Protein 4AYL (pdb70)

Solvent-accessible surface area: 10895 Å² total; per-residue (Å²): 121,86,0,0,0,0,0,18,0,9,26,187,122,51,129,54,3,97,36,0,7,74,11,2,96,164,38,8,7,95,87,175,77,33,84,22,23,3,0,0,1,1,69,14,121,104,5,88,30,29,100,109,23,147,79,9,39,79,32,172,11,150,73,41,35,216,32,46,36,54,16,44,10,4,29,1,0,25,141,22,84,90,43,0,90,158,50,5,39,18,0,0,2,2,52,4,36,1,42,3,49,37,83,3,21,158,106,5,21,0,72,115,136,43,71,4,6,0,0,0,39,42,10,49,124,145,144,119,88,13,7,5,8,2,3,0,0,24,8,158,20,0,8,143,0,0,76,36,0,18,52,28,7,69,182,33,45,117,134,95,161,131,28,111,67,90,9,39,44,0,2,27,78,9,4,129,83,50,93,14,46,31,36,12,39,1,5,28,3,20,13,67,68,116,174,28,101,46,139,44,42,1,31,45,37,62,182,92,159,172

Radius of gyration: 16.27 Å; Cα contacts (8 Å, |Δi|>4): 398; chains: 1; bounding box: 39×40×44 Å

Nearest PDB structures (foldseek):
  4ayl-assembly1_A  TM=1.005E+00  e=7.733E-49  Bacteroides ovatus
  4cjb-assembly4_D  TM=9.721E-01  e=1.532E-42  Bacteroides ovatus
  4ayj-assembly1_A  TM=9.788E-01  e=8.374E-40  Bacteroides ovatus
  2rj0-assembly1_A  TM=8.339E-01  e=3.340E-18  Homo sapiens
  4fra-assembly1_A-2  TM=7.979E-01  e=1.832E-17  Homo sapiens

Secondary structure (DSSP, 8-state):
-EEEEEEE--GGGGGGHHHHHHHHHHHBS-STTSEEEEEEEES-S--TTTTT-TTEEEEE-----TTHHHHTHHHHHHTTHHHHHHH-SEEEEE-TTEEE-S-B-GGGS--TTS--EEEEB-GGG--PPBPSSEEEEEHHHHHHHHHHHHHHHHHHHTT-SS-S--HHHHHHHHHHHS--SEEE-GGGGEETT---SSPPSEEE--S---

B-factor: mean 11.33, std 11.9, range [0.27, 88.83]

CATH classification: 3.90.550.10

Foldseek 3Di:
DEEEEEEEQEDPLLVLVPQQVVQCCVAEAVPPVYHYAYEYEYCDPDHPCVVPDVSDHYHYHDDDDPPCVQLCSLVSVLVCLVVLVVRFFKYKYAYSQKHFDHHDHPVQAQDPPFLFWEFEADPVQCLGQTDQRMIMGTSVSVNVLSVVLVVVQVVPVPPPPDGPDHNRVSVNVSCVVPVGSYYHYCLQEAEPPDDDDDHRRMYRDDDDDD

Structure (mmCIF, N/CA/C/O backbone):
data_4AYL
#
_entry.id   4AYL
#
_cell.length_a   41.227
_cell.length_b   41.227
_cell.length_c   282.944
_cell.angle_alpha   90.00
_cell.angle_beta   90.00
_cell.angle_gamma   90.00
#
_symmetry.space_group_name_H-M   'P 43 2 2'
#
loop_
_entity.id
_entity.type
_entity.pdbx_description
1 polymer 'BOGT-METAL-INDEPENDENT GLYCOSYLTRANSFERASE'
2 non-polymer 'CALCIUM ION'
3 non-polymer '4-(2-HYDROXYETHYL)-1-PIPERAZINE ETHANESULFONIC ACID'
4 non-polymer 'CHLORIDE ION'
5 water water
#
loop_
_atom_site.group_PDB
_atom_site.id
_atom_site.type_symbol
_atom_site.label_atom_id
_atom_site.label_alt_id
_atom_site.label_comp_id
_atom_site.label_asym_id
_atom_site.label_entity_id
_atom_site.label_seq_id
_atom_site.pdbx_PDB_ins_code
_atom_site.Cartn_x
_atom_site.Cartn_y
_atom_site.Cartn_z
_atom_site.occupancy
_atom_site.B_iso_or_equiv
_atom_site.auth_seq_id
_atom_site.auth_comp_id
_atom_site.auth_asym_id
_atom_site.auth_atom_id
_atom_site.pdbx_PDB_model_num
ATOM 1 N N . MET A 1 1 ? -13.490 5.336 33.295 1.00 23.69 1 MET A N 1
ATOM 2 C CA . MET A 1 1 ? -13.060 5.591 31.922 1.00 11.67 1 MET A CA 1
ATOM 3 C C . MET A 1 1 ? -13.424 7.001 31.443 1.00 7.20 1 MET A C 1
ATOM 4 O O . MET A 1 1 ? -14.503 7.535 31.730 1.00 5.56 1 MET A O 1
ATOM 9 N N . ARG A 1 2 ? -12.493 7.587 30.703 1.00 2.73 2 ARG A N 1
ATOM 10 C CA . ARG A 1 2 ? -12.606 8.942 30.209 1.00 2.03 2 ARG A CA 1
ATOM 11 C C . ARG A 1 2 ? -13.099 8.883 28.771 1.00 3.38 2 ARG A C 1
ATOM 12 O O . ARG A 1 2 ? -12.422 8.336 27.902 1.00 3.00 2 ARG A O 1
ATOM 20 N N . ILE A 1 3 ? -14.295 9.416 28.537 1.00 2.29 3 ILE A N 1
ATOM 21 C CA . ILE A 1 3 ? -14.927 9.350 27.216 1.00 0.00 3 ILE A CA 1
ATOM 22 C C . ILE A 1 3 ? -14.930 10.725 26.574 1.00 2.34 3 ILE A C 1
ATOM 23 O O . ILE A 1 3 ? -15.617 11.631 27.045 1.00 5.03 3 ILE A O 1
ATOM 28 N N . GLY A 1 4 ? -14.166 10.879 25.496 1.00 2.46 4 GLY A N 1
ATOM 29 C CA . GLY A 1 4 ? -14.140 12.131 24.764 1.0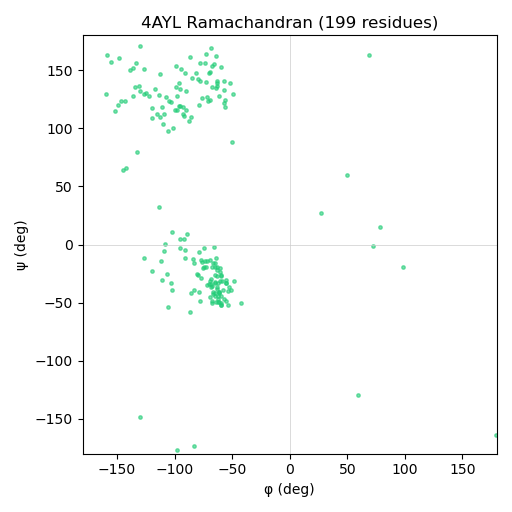0 1.47 4 GLY A CA 1
ATOM 30 C C . GLY A 1 4 ? -15.179 12.162 23.659 1.00 1.41 4 GLY A C 1
ATOM 31 O O . GLY A 1 4 ? -15.308 11.209 22.870 1.00 3.18 4 GLY A O 1
ATOM 32 N N . ILE A 1 5 ? -15.926 13.260 23.608 1.00 3.09 5 ILE A N 1
ATOM 33 C CA . ILE A 1 5 ? -16.880 13.518 22.531 1.00 1.11 5 ILE A CA 1
ATOM 34 C C . ILE A 1 5 ? -16.314 14.569 21.583 1.00 1.62 5 ILE A C 1
ATOM 35 O O . ILE A 1 5 ? -15.951 15.662 22.015 1.00 2.28 5 ILE A O 1
ATOM 40 N N . LEU A 1 6 ? -16.219 14.213 20.302 1.00 1.49 6 LEU A N 1
ATOM 41 C CA . LEU A 1 6 ? -15.756 15.124 19.254 1.00 1.25 6 LEU A CA 1
ATOM 42 C C . LEU A 1 6 ? -16.949 15.732 18.530 1.00 2.02 6 LEU A C 1
ATOM 43 O O . LEU A 1 6 ? -17.834 15.019 18.057 1.00 5.38 6 LEU A O 1
ATOM 48 N N . TYR A 1 7 ? -16.970 17.051 18.425 1.00 1.35 7 TYR A N 1
ATOM 49 C CA . TYR A 1 7 ? -18.164 17.736 17.963 1.00 0.72 7 TYR A CA 1
ATOM 50 C C . TYR A 1 7 ? -17.766 19.001 17.239 1.00 0.75 7 TYR A C 1
ATOM 51 O O . TYR A 1 7 ? -17.124 19.867 17.820 1.00 2.84 7 TYR A O 1
ATOM 60 N N . ILE A 1 8 ? -18.141 19.096 15.970 1.00 0.52 8 ILE A N 1
ATOM 61 C CA . ILE A 1 8 ? -17.831 20.263 15.151 1.00 1.57 8 ILE A CA 1
ATOM 62 C C . ILE A 1 8 ? -19.099 21.061 14.938 1.00 1.11 8 ILE A C 1
ATOM 63 O O . ILE A 1 8 ? -20.105 20.519 14.508 1.00 1.66 8 ILE A O 1
ATOM 68 N N . CYS A 1 9 ? -19.054 22.350 15.245 1.00 3.37 9 CYS A N 1
ATOM 69 C CA . CYS A 1 9 ? -20.189 23.221 14.977 1.00 4.59 9 CYS A CA 1
ATOM 70 C C . CYS A 1 9 ? -19.749 24.639 14.575 1.00 7.11 9 CYS A C 1
ATOM 71 O O . CYS A 1 9 ? -20.006 25.612 15.291 1.00 7.35 9 CYS A O 1
ATOM 74 N N . THR A 1 10 ? -19.071 24.746 13.437 1.00 6.25 10 THR A N 1
ATOM 75 C CA . THR A 1 10 ? -18.710 26.054 12.885 1.00 14.70 10 THR A CA 1
ATOM 76 C C . T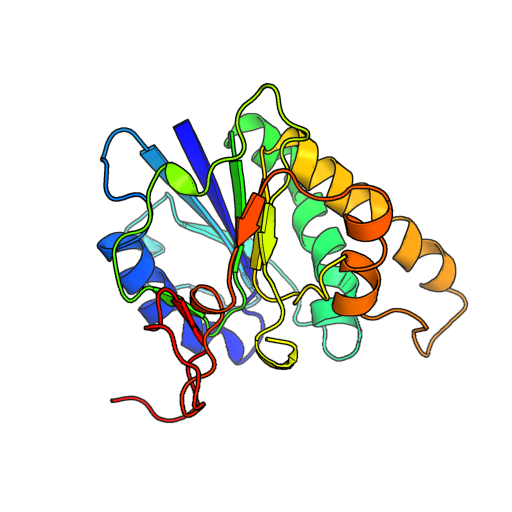HR A 1 10 ? -19.922 26.767 12.291 1.00 15.18 10 THR A C 1
ATOM 77 O O . THR A 1 10 ? -20.917 26.136 11.911 1.00 9.68 10 THR A O 1
ATOM 81 N N . GLY A 1 11 ? -19.828 28.090 12.214 1.00 15.77 11 GLY A N 1
ATOM 82 C CA . GLY A 1 11 ? -20.862 28.898 11.602 1.00 10.78 11 GLY A CA 1
ATOM 83 C C . GLY A 1 11 ? -22.220 28.762 12.258 1.00 14.40 11 GLY A C 1
ATOM 84 O O . GLY A 1 11 ? -22.345 28.874 13.474 1.00 21.20 11 GLY A O 1
ATOM 85 N N . LYS A 1 12 ? -23.236 28.507 11.438 1.00 14.59 12 LYS A N 1
ATOM 86 C CA . LYS A 1 12 ? -24.612 28.398 11.905 1.00 15.98 12 LYS A CA 1
ATOM 87 C C . LYS A 1 12 ? -24.892 27.111 12.675 1.00 6.74 12 LYS A C 1
ATOM 88 O O . LYS A 1 12 ? -25.924 27.007 13.319 1.00 12.28 12 LYS A O 1
ATOM 94 N N . TYR A 1 13 ? -23.996 26.132 12.585 1.00 6.88 13 TYR A N 1
ATOM 95 C CA . TYR A 1 13 ? -24.190 24.843 13.262 1.00 7.51 13 TYR A CA 1
ATOM 96 C C . TYR A 1 13 ? -24.135 24.964 14.781 1.00 5.88 13 TYR A C 1
ATOM 97 O O . TYR A 1 13 ? -24.593 24.074 15.501 1.00 5.23 13 TYR A O 1
ATOM 106 N N . ASP A 1 14 ? -23.552 26.044 15.279 1.00 4.07 14 ASP A N 1
ATOM 107 C CA . ASP A 1 14 ? -23.427 26.178 16.725 1.00 5.51 14 ASP A CA 1
ATOM 108 C C . ASP A 1 14 ? -24.801 26.185 17.408 1.00 9.39 14 ASP A C 1
ATOM 109 O O . ASP A 1 14 ? -24.917 25.858 18.588 1.00 8.93 14 ASP A O 1
ATOM 114 N N . ILE A 1 15 ? -25.856 26.488 16.648 1.00 6.21 15 ILE A N 1
ATOM 115 C CA . ILE A 1 15 ? -27.224 26.461 17.186 1.00 4.31 15 ILE A CA 1
ATOM 116 C C . ILE A 1 15 ? -27.640 25.070 17.710 1.00 5.73 15 ILE A C 1
ATOM 117 O O . ILE A 1 15 ? -28.519 24.944 18.570 1.00 4.15 15 ILE A O 1
ATOM 122 N N . PHE A 1 16 ? -26.989 24.027 17.200 1.00 6.19 16 PHE A N 1
ATOM 123 C CA . PHE A 1 16 ? -27.293 22.657 17.607 1.00 2.46 16 PHE A CA 1
ATOM 124 C C . PHE A 1 16 ? -26.583 22.231 18.891 1.00 5.81 16 PHE A C 1
ATOM 125 O O . PHE A 1 16 ? -26.895 21.185 19.446 1.00 1.88 16 PHE A O 1
ATOM 133 N N . TRP A 1 17 ? -25.607 23.008 19.341 1.00 1.41 17 TRP A N 1
ATOM 134 C CA . TRP A 1 17 ? -24.815 22.571 20.488 1.00 3.85 17 TRP A CA 1
ATOM 135 C C . TRP A 1 17 ? -25.628 22.403 21.774 1.00 4.87 17 TRP A C 1
ATOM 136 O O . TRP A 1 17 ? -25.526 21.374 22.445 1.00 2.79 17 TRP A O 1
ATOM 147 N N . LYS A 1 18 ? -26.428 23.409 22.119 1.00 4.58 18 LYS A N 1
ATOM 148 C CA . LYS A 1 18 ? -27.091 23.437 23.428 1.00 6.45 18 LYS A CA 1
ATOM 149 C C . LYS A 1 18 ? -27.893 22.165 23.724 1.00 6.28 18 LYS A C 1
ATOM 150 O O . LYS A 1 18 ? -27.707 21.530 24.762 1.00 4.99 18 LYS A O 1
ATOM 156 N N . ASP A 1 19 ? -28.766 21.779 22.798 1.00 3.57 19 ASP A N 1
ATOM 157 C CA . ASP A 1 19 ? -29.611 20.603 23.011 1.00 2.56 19 ASP A CA 1
ATOM 158 C C . ASP A 1 19 ? -28.895 19.272 22.820 1.00 1.41 19 ASP A C 1
ATOM 159 O O . ASP A 1 19 ? -29.265 18.286 23.449 1.00 3.36 19 ASP A O 1
ATOM 164 N N . PHE A 1 20 ? -27.870 19.241 21.968 1.00 4.58 20 PHE A N 1
ATOM 165 C CA . PHE A 1 20 ? -26.999 18.068 21.901 1.00 2.53 20 PHE A CA 1
ATOM 166 C C . PHE A 1 20 ? -26.375 17.865 23.282 1.00 5.41 20 PHE A C 1
ATOM 167 O O . PHE A 1 20 ? -26.421 16.772 23.851 1.00 1.91 20 PHE A O 1
ATOM 175 N N . TYR A 1 21 ? -25.787 18.940 23.805 1.00 3.02 21 TYR A N 1
ATOM 176 C CA . TYR A 1 21 ? -25.090 18.914 25.090 1.00 2.78 21 TYR A CA 1
ATOM 177 C C . TYR A 1 21 ? -26.006 18.502 26.232 1.00 2.38 21 TYR A C 1
ATOM 178 O O . TYR A 1 21 ? -25.666 17.617 27.010 1.00 3.71 21 TYR A O 1
ATOM 187 N N . LEU A 1 22 ? -27.160 19.150 26.333 1.00 1.62 22 LEU A N 1
ATOM 188 C CA . LEU A 1 22 ? -28.106 18.833 27.391 1.00 3.77 22 LEU A CA 1
ATOM 189 C C . LEU A 1 22 ? -28.537 17.373 27.292 1.00 2.91 22 LEU A C 1
ATOM 190 O O . LEU A 1 22 ? -28.548 16.669 28.298 1.00 4.54 22 LEU A O 1
ATOM 195 N N . SER A 1 23 ? -28.838 16.896 26.085 1.00 1.52 23 SER A N 1
ATOM 196 C CA . SER A 1 23 ? -29.252 15.501 25.928 1.00 1.95 23 SER A CA 1
ATOM 197 C C . SER A 1 23 ? -28.122 14.514 26.281 1.00 3.63 23 SER A C 1
ATOM 198 O O . SER A 1 23 ? -28.374 13.426 26.804 1.00 3.94 23 SER A O 1
ATOM 201 N N . ALA A 1 24 ? -26.878 14.905 26.012 1.00 2.22 24 ALA A N 1
ATOM 202 C CA . ALA A 1 24 ? -25.740 14.063 26.345 1.00 1.20 24 ALA A CA 1
ATOM 203 C C . ALA A 1 24 ? -25.573 13.996 27.859 1.00 2.63 24 ALA A C 1
ATOM 204 O O . ALA A 1 24 ? -25.369 12.918 28.418 1.00 0.77 24 ALA A O 1
ATOM 206 N N . GLU A 1 25 ? -25.675 15.149 28.520 1.00 2.66 25 GLU A N 1
ATOM 207 C CA . GLU A 1 25 ? -25.599 15.190 29.983 1.00 8.67 25 GLU A CA 1
ATOM 208 C C . GLU A 1 25 ? -26.693 14.333 30.599 1.00 6.77 25 GLU A C 1
ATOM 209 O O . GLU A 1 25 ? -26.498 13.728 31.648 1.00 5.80 25 GLU A O 1
ATOM 215 N N . ARG A 1 26 ? -27.831 14.241 29.924 1.00 2.69 26 ARG A N 1
ATOM 216 C CA . ARG A 1 26 ? -28.956 13.498 30.483 1.00 6.63 26 ARG A CA 1
ATOM 217 C C . ARG A 1 26 ? -28.847 11.994 30.222 1.00 6.99 26 ARG A C 1
ATOM 218 O O . ARG A 1 26 ? -29.161 11.184 31.083 1.00 1.30 26 ARG A O 1
ATOM 226 N N . TYR A 1 27 ? -28.383 11.629 29.032 1.00 3.07 27 TYR A N 1
ATOM 227 C CA . TYR A 1 27 ? -28.516 10.258 28.549 1.00 4.42 27 TYR A CA 1
ATOM 228 C C . TYR A 1 27 ? -27.220 9.500 28.231 1.00 5.68 27 TYR A C 1
ATOM 229 O O . TYR A 1 27 ? -27.234 8.274 28.171 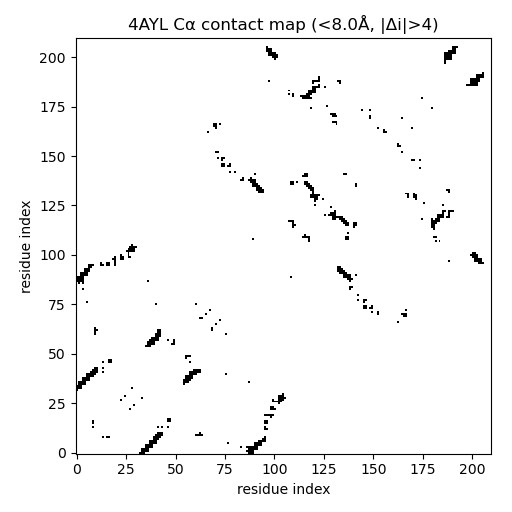1.00 4.93 27 TYR A O 1
ATOM 238 N N . PHE A 1 28 ? -26.124 10.206 27.967 1.00 1.37 28 PHE A N 1
ATOM 239 C CA . PHE A 1 28 ? -24.923 9.535 27.465 1.00 0.88 28 PHE A CA 1
ATOM 240 C C . PHE A 1 28 ? -23.970 9.143 28.602 1.00 6.72 28 PHE A C 1
ATOM 241 O O . PHE A 1 28 ? -23.466 10.014 29.313 1.00 3.93 28 PHE A O 1
ATOM 249 N N . MET A 1 29 ? -23.719 7.843 28.759 1.00 1.34 29 MET A N 1
ATOM 250 C CA . MET A 1 29 ? -22.857 7.334 29.836 1.00 5.00 29 MET A CA 1
ATOM 251 C C . MET A 1 29 ? -23.246 7.895 31.202 1.00 6.83 29 MET A C 1
ATOM 252 O O . MET A 1 29 ? -22.442 8.546 31.876 1.00 7.54 29 MET A O 1
ATOM 257 N N . GLN A 1 30 ? -24.483 7.634 31.600 1.00 4.74 30 GLN A N 1
ATOM 258 C CA . GLN A 1 30 ? -25.030 8.177 32.837 1.00 9.58 30 GLN A CA 1
ATOM 259 C C . GLN A 1 30 ? -24.245 7.742 34.078 1.00 13.16 30 GLN A C 1
ATOM 260 O O . GLN A 1 30 ? -24.188 8.481 35.063 1.00 15.23 30 GLN A O 1
ATOM 266 N N . ASP A 1 31 ? -23.674 6.537 34.036 1.00 11.21 31 ASP A N 1
ATOM 267 C CA . ASP A 1 31 ? -22.910 6.000 35.169 1.00 15.54 31 ASP A CA 1
ATOM 268 C C . ASP A 1 31 ? -21.798 6.978 35.530 1.00 14.67 31 ASP A C 1
ATOM 269 O O . ASP A 1 31 ? -20.914 7.247 34.723 1.00 6.80 31 ASP A O 1
ATOM 274 N N . GLN A 1 32 ? -21.849 7.497 36.758 1.00 14.49 32 GLN A N 1
ATOM 275 C CA . GLN A 1 32 ? -20.976 8.598 37.169 1.00 16.84 32 GLN A CA 1
ATOM 276 C C . GLN A 1 32 ? -19.490 8.250 37.202 1.00 15.69 32 GLN A C 1
ATOM 277 O O . GLN A 1 32 ? -18.636 9.145 37.249 1.00 14.30 32 GLN A O 1
ATOM 283 N N . SER A 1 33 ? -19.182 6.959 37.180 1.00 7.95 33 SER A N 1
ATOM 284 C CA . SER A 1 33 ? -17.799 6.513 37.044 1.00 19.96 33 SER A CA 1
ATOM 285 C C . SER A 1 33 ? -17.167 6.926 35.702 1.00 17.91 33 SER A C 1
ATOM 286 O O . SER A 1 33 ? -15.947 7.078 35.611 1.00 14.48 33 SER A O 1
ATOM 289 N N . PHE A 1 34 ? -17.985 7.095 34.662 1.00 10.55 34 PHE A N 1
ATOM 290 C CA . PHE A 1 34 ? -17.473 7.615 33.393 1.00 6.97 34 PHE A CA 1
ATOM 291 C C . PHE A 1 34 ? -17.307 9.114 33.524 1.00 8.67 34 PHE A C 1
ATOM 292 O O . PHE A 1 34 ? -18.140 9.788 34.128 1.00 8.92 34 PHE A O 1
ATOM 300 N N . ILE A 1 35 ? -16.236 9.641 32.950 1.00 7.42 35 ILE 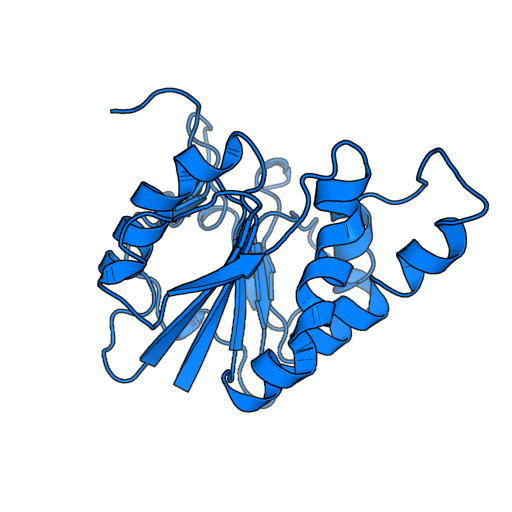A N 1
ATOM 301 C CA . ILE A 1 35 ? -16.020 11.082 32.949 1.00 6.25 35 ILE A CA 1
ATOM 302 C C . ILE A 1 35 ? -15.961 11.585 31.511 1.00 9.94 35 ILE A C 1
ATOM 303 O O . ILE A 1 35 ? -15.097 11.191 30.734 1.00 4.65 35 ILE A O 1
ATOM 308 N N . ILE A 1 36 ? -16.904 12.442 31.150 1.00 3.81 36 ILE A N 1
ATOM 309 C CA . ILE A 1 36 ? -17.032 12.846 29.762 1.00 4.78 36 ILE A CA 1
ATOM 310 C C . ILE A 1 36 ? -16.358 14.199 29.547 1.00 4.48 36 ILE A C 1
ATOM 311 O O . ILE A 1 36 ? -16.497 15.107 30.372 1.00 1.46 36 ILE A O 1
ATOM 316 N N . GLU A 1 37 ? -15.594 14.297 28.458 1.00 2.47 37 GLU A N 1
ATOM 317 C CA . GLU A 1 37 ? -14.995 15.554 28.006 1.00 3.00 37 GLU A CA 1
ATOM 318 C C . GLU A 1 37 ? -15.566 15.886 26.638 1.00 2.12 37 GLU A C 1
ATOM 319 O O . GLU A 1 37 ? -15.666 15.012 25.772 1.00 1.69 37 GLU A O 1
ATOM 325 N N . TYR A 1 38 ? -15.968 17.139 26.459 1.00 1.91 38 TYR A N 1
ATOM 326 C CA . TYR A 1 38 ? -16.489 17.609 25.177 1.00 0.61 38 TYR A CA 1
ATOM 327 C C . TYR A 1 38 ? -15.420 18.422 24.461 1.00 3.20 38 TYR A C 1
ATOM 328 O O . TYR A 1 38 ? -14.918 19.411 24.997 1.00 2.80 38 TYR A O 1
ATOM 337 N N . TYR A 1 39 ? -15.072 18.007 23.251 1.00 2.35 39 TYR A N 1
ATOM 338 C CA . TYR A 1 39 ? -14.138 18.762 22.440 1.00 2.67 39 TYR A CA 1
ATOM 339 C C . TYR A 1 39 ? -14.906 19.364 21.283 1.00 3.87 39 TYR A C 1
ATOM 340 O O . TYR A 1 39 ? -15.294 18.672 20.332 1.00 1.55 39 TYR A O 1
ATOM 349 N N . VAL A 1 40 ? -15.161 20.662 21.392 1.00 1.92 40 VAL A N 1
ATOM 350 C CA . VAL A 1 40 ? -16.085 21.331 20.492 1.00 1.51 40 VAL A CA 1
ATOM 351 C C . VAL A 1 40 ? -15.329 22.306 19.603 1.00 7.22 40 VAL A C 1
ATOM 352 O O . VAL A 1 40 ? -14.829 23.346 20.063 1.00 2.51 40 VAL A O 1
ATOM 356 N N . PHE A 1 41 ? -15.238 21.953 18.328 1.00 0.76 41 PHE A N 1
ATOM 357 C CA . PHE A 1 41 ? -14.466 22.727 17.371 1.00 2.53 41 PHE A CA 1
ATOM 358 C C . PHE A 1 41 ? -15.397 23.732 16.713 1.00 5.46 41 PHE A C 1
ATOM 359 O O . PHE A 1 41 ? -16.323 23.361 15.988 1.00 1.19 41 PHE A O 1
ATOM 367 N N . THR A 1 42 ? -15.171 25.011 16.992 1.00 3.21 42 THR A N 1
ATOM 368 C CA . THR A 1 42 ? -16.110 26.032 16.554 1.00 2.73 42 THR A CA 1
ATOM 369 C C . THR A 1 42 ? -15.458 27.402 16.411 1.00 7.52 42 THR A C 1
ATOM 370 O O . THR A 1 42 ? -14.414 27.678 17.007 1.00 4.52 42 THR A O 1
ATOM 374 N N . ASP A 1 43 ? -16.078 28.242 15.587 1.00 7.48 43 ASP A N 1
ATOM 375 C CA . ASP A 1 43 ? -15.656 29.626 15.457 1.00 12.53 43 ASP A CA 1
ATOM 376 C C . ASP A 1 43 ? -16.497 30.520 16.369 1.00 9.76 43 ASP A C 1
ATOM 377 O O . ASP A 1 43 ? -16.245 31.718 16.478 1.00 8.89 43 ASP A O 1
ATOM 382 N N . SER A 1 44 ? -17.475 29.926 17.049 1.00 5.88 44 SER A N 1
ATOM 383 C CA . SER A 1 44 ? -18.280 30.685 18.002 1.00 6.17 44 SER A CA 1
ATOM 384 C C . SER A 1 44 ? -17.393 31.203 19.143 1.00 2.44 44 SER A C 1
ATOM 385 O O . SER A 1 44 ? -16.474 30.512 19.576 1.00 9.59 44 SER A O 1
ATOM 388 N N . PRO A 1 45 ? -17.645 32.439 19.608 1.00 9.05 45 PRO A N 1
ATOM 389 C CA . PRO A 1 45 ? -16.814 33.013 20.675 1.00 7.81 45 PRO A CA 1
ATOM 390 C C . PRO A 1 45 ? -17.128 32.408 22.051 1.00 7.75 45 PRO A C 1
ATOM 391 O O . PRO A 1 45 ? -16.295 32.482 22.963 1.00 6.71 45 PRO A O 1
ATOM 395 N N . LYS A 1 46 ? -18.313 31.816 22.184 1.00 8.87 46 LYS A N 1
ATOM 396 C CA . LYS A 1 46 ? -18.735 31.210 23.439 1.00 10.71 46 LYS A CA 1
ATOM 397 C C . LYS A 1 46 ? -19.861 30.186 23.264 1.00 10.45 46 LYS A C 1
ATOM 398 O O . LYS A 1 46 ? -20.892 30.465 22.646 1.00 10.48 46 LYS A O 1
ATOM 404 N N . LEU A 1 47 ? -19.659 29.003 23.831 1.00 4.42 47 LEU A N 1
ATOM 405 C CA . LEU A 1 47 ? -20.669 27.957 23.779 1.00 5.98 47 LEU A CA 1
ATOM 406 C C . LEU A 1 47 ? -21.555 27.979 25.023 1.00 6.09 47 LEU A C 1
ATOM 407 O O . LEU A 1 47 ? -21.130 28.388 26.103 1.00 4.63 47 LEU A O 1
ATOM 412 N N . TYR A 1 48 ? -22.790 27.532 24.858 1.00 4.30 48 TYR A N 1
ATOM 413 C CA . TYR A 1 48 ? -23.684 27.321 25.976 1.00 4.42 48 TYR A CA 1
ATOM 414 C C . TYR A 1 48 ? -22.997 26.504 27.073 1.00 3.68 48 TYR A C 1
ATOM 415 O O . TYR A 1 48 ? -22.405 25.451 26.793 1.00 2.71 48 TYR A O 1
ATOM 424 N N . ASP A 1 49 ? -23.061 27.016 28.302 1.00 3.92 49 ASP A N 1
ATOM 425 C CA . ASP A 1 49 ? -22.576 26.346 29.524 1.00 3.54 49 ASP A CA 1
ATOM 426 C C . ASP A 1 49 ? -21.053 26.268 29.663 1.00 3.02 49 ASP A C 1
ATOM 427 O O . ASP A 1 49 ? -20.544 25.778 30.664 1.00 4.53 49 ASP A O 1
ATOM 432 N N . GLU A 1 50 ? -20.333 26.782 28.673 1.00 1.60 50 GLU A N 1
ATOM 433 C CA . GLU A 1 50 ? -18.876 26.826 28.705 1.00 2.29 50 GLU A CA 1
ATOM 434 C C . GLU A 1 50 ? -18.308 27.477 29.978 1.00 4.95 50 GLU A C 1
ATOM 435 O O . GLU A 1 50 ? -17.280 27.052 30.510 1.00 3.81 50 GLU A O 1
ATOM 441 N N . GLU A 1 51 ? -18.990 28.505 30.461 1.00 3.88 51 GLU A N 1
ATOM 442 C CA . GLU A 1 51 ? -18.524 29.245 31.628 1.00 9.86 51 GLU A CA 1
ATOM 443 C C . GLU A 1 51 ? -18.757 28.494 32.942 1.00 8.38 51 GLU A C 1
ATOM 444 O O . GLU A 1 51 ? -18.181 28.850 33.967 1.00 7.71 51 GLU A O 1
ATOM 450 N N . ASN A 1 52 ? -19.603 27.463 32.905 1.00 3.93 52 ASN A N 1
ATOM 451 C CA . ASN A 1 52 ? -19.890 26.649 34.088 1.00 6.87 52 ASN A CA 1
ATOM 452 C C . ASN A 1 52 ? -19.196 25.297 34.112 1.00 5.01 52 ASN A C 1
ATOM 453 O O . ASN A 1 52 ? -18.866 24.783 35.171 1.00 6.13 52 ASN A O 1
ATOM 458 N N . ASN A 1 53 ? -19.002 24.711 32.940 1.00 7.23 53 ASN A N 1
ATOM 459 C CA . ASN A 1 53 ? -18.545 23.335 32.859 1.00 4.02 53 ASN A CA 1
ATOM 460 C C . ASN A 1 53 ? -17.215 23.255 32.128 1.00 6.30 53 ASN A C 1
ATOM 461 O O . ASN A 1 53 ? -17.157 23.445 30.917 1.00 4.09 53 ASN A O 1
ATOM 466 N N . LYS A 1 54 ? -16.149 22.959 32.867 1.00 1.97 54 LYS A N 1
ATOM 467 C CA . LYS A 1 54 ? -14.817 22.892 32.278 1.00 4.89 54 LYS A CA 1
ATOM 468 C C . LYS A 1 54 ? -14.522 21.586 31.516 1.00 3.55 54 LYS A C 1
ATOM 469 O O . LYS A 1 54 ? -13.478 21.467 30.884 1.00 9.17 54 LYS A O 1
ATOM 475 N N . HIS A 1 55 ? -15.433 20.617 31.580 1.00 1.29 55 HIS A N 1
ATOM 476 C CA . HIS A 1 55 ? -15.405 19.469 30.666 1.00 1.34 55 HIS A CA 1
ATOM 477 C C . HIS A 1 55 ? -15.741 19.874 29.235 1.00 2.70 55 HIS A C 1
ATOM 478 O O . HIS A 1 55 ? -15.578 19.084 28.299 1.00 3.15 55 HIS A O 1
ATOM 485 N N . ILE A 1 56 ? -16.265 21.084 29.069 1.00 2.84 56 ILE A N 1
ATOM 486 C CA . ILE A 1 56 ? -16.464 21.636 27.737 1.00 2.58 56 ILE A CA 1
ATOM 487 C C . ILE A 1 56 ? -15.166 22.308 27.288 1.00 6.06 56 ILE A C 1
ATOM 488 O O . ILE A 1 56 ? -14.774 23.344 27.825 1.00 5.33 56 ILE A O 1
ATOM 493 N N . HIS A 1 57 ? -14.490 21.700 26.319 1.00 2.75 57 HIS A N 1
ATOM 494 C CA . HIS A 1 57 ? -13.235 22.232 25.812 1.00 2.43 57 HIS A CA 1
ATOM 495 C C . HIS A 1 57 ? -13.507 22.844 24.443 1.00 6.51 57 HIS A C 1
ATOM 496 O O . HIS A 1 57 ? -13.586 22.119 23.451 1.00 1.34 57 HIS A O 1
ATOM 503 N N . ARG A 1 58 ? -13.689 24.161 24.386 1.00 2.73 58 ARG A N 1
ATOM 504 C CA . ARG A 1 58 ? -13.886 24.812 23.089 1.00 5.24 58 ARG A CA 1
ATOM 505 C C . ARG A 1 58 ? -12.539 24.905 22.388 1.00 5.09 58 ARG A C 1
ATOM 506 O O . ARG A 1 58 ? -11.568 25.387 22.965 1.00 4.87 58 ARG A O 1
ATOM 514 N N . ILE A 1 59 ? -12.487 24.399 21.161 1.00 1.86 59 ILE A N 1
ATOM 515 C CA . ILE A 1 59 ? -11.301 24.458 20.323 1.00 3.88 59 ILE A CA 1
ATOM 516 C C . ILE A 1 59 ? -11.565 25.416 19.166 1.00 5.10 59 ILE A C 1
ATOM 517 O O . ILE A 1 59 ? -12.463 25.194 18.361 1.00 4.33 59 ILE A O 1
ATOM 522 N N . LYS A 1 60 ? -10.789 26.486 19.091 1.00 10.12 60 LYS A N 1
ATOM 523 C CA . LYS A 1 60 ? -10.930 27.463 18.022 1.00 7.97 60 LYS A CA 1
ATOM 524 C C . LYS A 1 60 ? -10.801 26.787 16.642 1.00 10.38 60 LYS A C 1
ATOM 525 O O . LYS A 1 60 ? -9.811 26.109 16.370 1.00 9.25 60 LYS A O 1
ATOM 531 N N . GLN A 1 61 ? -11.810 26.962 15.788 1.00 4.02 61 GLN A N 1
ATOM 532 C CA . GLN A 1 61 ? -11.793 26.399 14.439 1.00 9.63 61 GLN A CA 1
ATOM 533 C C . GLN A 1 61 ? -12.438 27.354 13.437 1.00 10.30 61 GLN A C 1
ATOM 534 O O . GLN A 1 61 ? -13.589 27.766 13.596 1.00 7.69 61 GLN A O 1
ATOM 540 N N . LYS A 1 62 ? -11.670 27.699 12.409 1.00 9.78 62 LYS A N 1
ATOM 541 C CA . LYS A 1 62 ? -12.142 28.473 11.265 1.00 9.74 62 LYS A CA 1
ATOM 542 C C . LYS A 1 62 ? -13.329 27.797 10.581 1.00 11.67 62 LYS A C 1
ATOM 543 O O . LYS A 1 62 ? -13.367 26.572 10.448 1.00 14.69 62 LYS A O 1
ATOM 549 N N . ASN A 1 63 ? -14.305 28.592 10.159 1.00 8.50 63 ASN A N 1
ATOM 550 C CA . ASN A 1 63 ? -15.403 28.079 9.361 1.00 11.30 63 ASN A CA 1
ATOM 551 C C . ASN A 1 63 ? -14.869 27.763 7.972 1.00 23.18 63 ASN A C 1
ATOM 552 O O . ASN A 1 63 ? -14.254 28.616 7.340 1.00 22.67 63 ASN A O 1
ATOM 557 N N . LEU A 1 64 ? -15.101 26.542 7.501 1.00 26.95 64 LEU A N 1
ATOM 558 C CA . LEU A 1 64 ? -14.404 26.035 6.315 1.00 27.62 64 LEU A CA 1
ATOM 559 C C . LEU A 1 64 ? -15.168 26.005 4.965 1.00 37.72 64 LEU A C 1
ATOM 560 O O . LEU A 1 64 ? -14.555 26.272 3.923 1.00 31.63 64 LEU A O 1
ATOM 565 N N . GLY A 1 65 ? -16.465 25.659 4.971 1.00 30.15 65 GLY A N 1
ATOM 566 C CA . GLY A 1 65 ? -17.274 25.491 3.746 1.00 33.58 65 GLY A CA 1
ATOM 567 C C . GLY A 1 65 ? -16.948 24.292 2.836 1.00 41.01 65 GLY A C 1
ATOM 568 O O . GLY A 1 65 ? -15.861 23.737 2.989 1.00 39.77 65 GLY A O 1
ATOM 569 N N . TRP A 1 66 ? -17.848 23.891 1.906 1.00 35.60 66 TRP A N 1
ATOM 570 C CA . TRP A 1 66 ? -17.563 22.766 0.961 1.00 44.40 66 TRP A CA 1
ATOM 571 C C . TRP A 1 66 ? -16.224 22.990 0.258 1.00 50.50 66 TRP A C 1
ATOM 572 O O . TRP A 1 66 ? -15.895 24.115 -0.136 1.00 38.37 66 TRP A O 1
ATOM 583 N N . PRO A 1 67 ? -15.449 21.907 0.107 1.00 67.33 67 PRO A N 1
ATOM 584 C CA . PRO A 1 67 ? -15.825 20.596 0.662 1.00 54.45 67 PRO A CA 1
ATOM 585 C C . PRO A 1 67 ? -15.263 20.412 2.063 1.00 40.86 67 PRO A C 1
ATOM 586 O O . PRO A 1 67 ? -15.670 19.515 2.807 1.00 41.33 67 PRO A O 1
ATOM 590 N N . ASP A 1 68 ? -14.363 21.320 2.419 1.00 32.90 68 ASP A N 1
ATOM 591 C CA . ASP A 1 68 ? -13.498 21.184 3.583 1.00 31.15 68 ASP A CA 1
ATOM 592 C C . ASP A 1 68 ? -14.144 20.847 4.931 1.00 21.86 68 ASP A C 1
ATOM 593 O O . ASP A 1 68 ? -13.571 20.085 5.704 1.00 31.12 68 ASP A O 1
ATOM 598 N N . ASN A 1 69 ? -15.308 21.412 5.230 1.00 24.26 69 ASN A N 1
ATOM 599 C CA . ASN A 1 69 ? -15.858 21.307 6.589 1.00 31.72 69 ASN A CA 1
ATOM 600 C C . ASN A 1 69 ? -16.119 19.865 7.072 1.00 31.61 69 ASN A C 1
ATOM 601 O O . ASN A 1 69 ? -16.083 19.572 8.277 1.00 21.72 69 ASN A O 1
ATOM 606 N N . THR A 1 70 ? -16.374 18.971 6.125 1.00 28.56 70 THR A N 1
ATOM 607 C CA . THR A 1 70 ? -16.566 17.561 6.440 1.00 33.72 70 THR A CA 1
ATOM 608 C C . THR A 1 70 ? -15.397 16.746 5.905 1.00 26.36 70 THR A C 1
ATOM 609 O O . THR A 1 70 ? -15.033 15.715 6.473 1.00 30.47 70 THR A O 1
ATOM 613 N N . LEU A 1 71 ? -14.825 17.221 4.801 1.00 20.73 71 LEU A N 1
ATOM 614 C CA . LEU A 1 71 ? -13.660 16.599 4.190 1.00 18.78 71 LEU A CA 1
ATOM 615 C C . LEU A 1 71 ? -12.433 16.684 5.107 1.00 19.78 71 LEU A C 1
ATOM 616 O O . LEU A 1 71 ? -11.593 15.788 5.111 1.00 15.04 71 LEU A O 1
ATOM 621 N N . LYS A 1 72 ? -12.341 17.758 5.889 1.00 4.24 72 LYS A N 1
ATOM 622 C CA . LYS A 1 72 ? -11.191 17.971 6.770 1.00 7.36 72 LYS A CA 1
ATOM 623 C C . LYS A 1 72 ? -11.511 17.637 8.224 1.00 5.00 72 LYS A C 1
ATOM 624 O O . LYS A 1 72 ? -10.721 17.931 9.120 1.00 5.56 72 LYS A O 1
ATOM 630 N N . ARG A 1 73 ? -12.664 17.010 8.441 1.00 5.52 73 ARG A N 1
ATOM 631 C CA . ARG A 1 73 ? -13.098 16.565 9.763 1.00 4.19 73 ARG A CA 1
ATOM 632 C C . ARG A 1 73 ? -11.983 15.926 10.587 1.00 4.81 73 ARG A C 1
ATOM 633 O O . ARG A 1 73 ? -11.754 16.303 11.730 1.00 6.57 73 ARG A O 1
ATOM 641 N N . PHE A 1 74 ? -11.270 14.972 10.005 1.00 2.33 74 PHE A N 1
ATOM 642 C CA . PHE A 1 74 ? -10.275 14.232 10.769 1.00 3.55 74 PHE A CA 1
ATOM 643 C C . PHE A 1 74 ? -8.967 14.990 10.945 1.00 6.73 74 PHE A C 1
ATOM 644 O O . PHE A 1 74 ? -8.237 14.753 11.907 1.00 2.66 74 PHE A O 1
ATOM 652 N N . HIS A 1 75 ? -8.677 15.898 10.017 1.00 3.11 75 HIS A N 1
ATOM 653 C CA . HIS A 1 75 ? -7.565 16.822 10.174 1.00 4.22 75 HIS A CA 1
ATOM 654 C C . HIS A 1 75 ? -7.823 17.670 11.412 1.00 5.38 75 HIS A C 1
ATOM 655 O O . HIS A 1 75 ? -6.912 17.970 12.178 1.00 6.67 75 HIS A O 1
ATOM 662 N N . ILE A 1 76 ? -9.073 18.083 11.573 1.00 3.02 76 ILE A N 1
ATOM 663 C CA . ILE A 1 76 ? -9.459 18.964 12.668 1.00 3.86 76 ILE A CA 1
ATOM 664 C C . ILE A 1 76 ? -9.219 18.284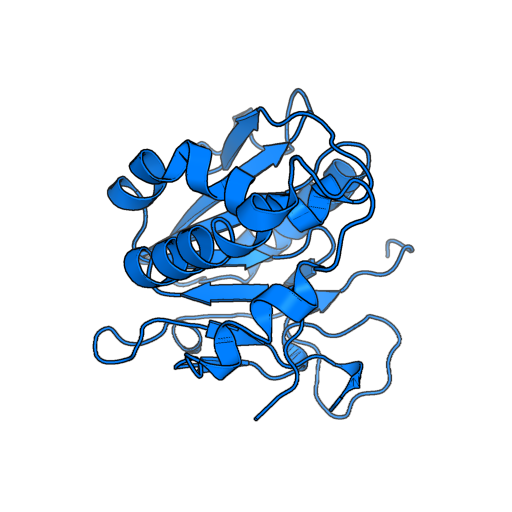 14.014 1.00 6.56 76 ILE A C 1
ATOM 665 O O . ILE A 1 76 ? -8.656 18.887 14.932 1.00 7.36 76 ILE A O 1
ATOM 670 N N . PHE A 1 77 ? -9.598 17.013 14.120 1.00 3.28 77 PHE A N 1
ATOM 671 C CA . PHE A 1 77 ? -9.376 16.262 15.349 1.00 3.36 77 PHE A CA 1
ATOM 672 C C . PHE A 1 77 ? -7.885 16.109 15.653 1.00 7.49 77 PHE A C 1
ATOM 673 O O . PHE A 1 77 ? -7.469 16.176 16.811 1.00 3.23 77 PHE A O 1
ATOM 681 N N . LEU A 1 78 ? -7.074 15.909 14.618 1.00 5.90 78 LEU A N 1
ATOM 682 C CA . LEU A 1 78 ? -5.668 15.567 14.835 1.00 5.02 78 LEU A CA 1
ATOM 683 C C . LEU A 1 78 ? -4.823 16.738 15.333 1.00 5.40 78 LEU A C 1
ATOM 684 O O . LEU A 1 78 ? -3.747 16.533 15.895 1.00 6.02 78 LEU A O 1
ATOM 689 N N . ARG A 1 79 ? -5.315 17.952 15.134 1.00 4.48 79 ARG A N 1
ATOM 690 C CA . ARG A 1 79 ? -4.640 19.140 15.648 1.00 10.43 79 ARG A CA 1
ATOM 691 C C . ARG A 1 79 ? -4.417 19.038 17.151 1.00 14.35 79 ARG A C 1
ATOM 692 O O . ARG A 1 79 ? -3.409 19.533 17.670 1.00 10.60 79 ARG A O 1
ATOM 700 N N . ILE A 1 80 ? -5.349 18.383 17.846 1.00 11.73 80 ILE A N 1
ATOM 701 C CA . ILE A 1 80 ? -5.229 18.192 19.290 1.00 6.74 80 ILE A CA 1
ATOM 702 C C . ILE A 1 80 ? -5.044 16.726 19.708 1.00 7.39 80 ILE A C 1
ATOM 703 O O . ILE A 1 80 ? -5.470 16.327 20.787 1.00 7.39 80 ILE A O 1
ATOM 708 N N . LYS A 1 81 ? -4.378 15.933 18.875 1.00 4.45 81 LYS A N 1
ATOM 709 C CA . LYS A 1 81 ? -4.208 14.510 19.180 1.00 6.57 81 LYS A CA 1
ATOM 710 C C . LYS A 1 81 ? -3.415 14.270 20.461 1.00 12.68 81 LYS A C 1
ATOM 711 O O . LYS A 1 81 ? -3.672 13.301 21.184 1.00 8.14 81 LYS A O 1
ATOM 717 N N . GLU A 1 82 ? -2.458 15.154 20.743 1.00 8.92 82 GLU A N 1
ATOM 718 C CA . GLU A 1 82 ? -1.662 15.041 21.966 1.00 16.99 82 GLU A CA 1
ATOM 719 C C . GLU A 1 82 ? -2.547 15.207 23.206 1.00 4.83 82 GLU A C 1
ATOM 720 O O . GLU A 1 82 ? -2.487 14.400 24.131 1.00 8.51 82 GLU A O 1
ATOM 726 N N . GLN A 1 83 ? -3.364 16.257 23.211 1.00 7.22 83 GLN A N 1
ATOM 727 C CA . GLN A 1 83 ? -4.367 16.455 24.250 1.00 6.39 83 GLN A CA 1
ATOM 728 C C . GLN A 1 83 ? -5.323 15.259 24.344 1.00 6.22 83 GLN A C 1
ATOM 729 O O . GLN A 1 83 ? -5.587 14.764 25.425 1.00 7.06 83 GLN A O 1
ATOM 735 N N . LEU A 1 84 ? -5.838 14.784 23.211 1.00 5.37 84 LEU A N 1
ATOM 736 C CA . LEU A 1 84 ? -6.771 13.648 23.237 1.00 3.94 84 LEU A CA 1
ATOM 737 C C . LEU A 1 84 ? -6.129 12.373 23.819 1.00 5.64 84 LEU A C 1
ATOM 738 O O . LEU A 1 84 ? -6.751 11.667 24.616 1.00 5.07 84 LEU A O 1
ATOM 743 N N . GLU A 1 85 ? -4.882 12.090 23.458 1.00 5.27 85 GLU A N 1
ATOM 744 C CA . GLU A 1 85 ? -4.196 10.918 24.024 1.00 9.94 85 GLU A CA 1
ATOM 745 C C . GLU A 1 85 ? -3.993 11.009 25.542 1.00 7.87 85 GLU A C 1
ATOM 746 O O . GLU A 1 85 ? -4.103 10.013 26.261 1.00 12.02 85 GLU A O 1
ATOM 752 N N . ARG A 1 86 ? -3.717 12.204 26.041 1.00 7.35 86 ARG A N 1
ATOM 753 C CA . ARG A 1 86 ? -3.489 12.335 27.472 1.00 10.86 86 ARG A CA 1
ATOM 754 C C . ARG A 1 86 ? -4.785 12.400 28.308 1.00 12.97 86 ARG A C 1
ATOM 755 O O . ARG A 1 86 ? -4.770 12.014 29.476 1.00 8.16 86 ARG A O 1
ATOM 763 N N . GLU A 1 87 ? -5.898 12.840 27.705 1.00 4.85 87 GLU A N 1
ATOM 764 C CA . GLU A 1 87 ? -7.150 13.066 28.452 1.00 4.66 87 GLU A CA 1
ATOM 765 C C . GLU A 1 87 ? -8.316 12.080 28.211 1.00 2.84 87 GLU A C 1
ATOM 766 O O . GLU A 1 87 ? -9.353 12.189 28.865 1.00 2.45 87 GLU A O 1
ATOM 772 N N . THR A 1 88 ? -8.181 11.155 27.263 1.00 6.08 88 THR A N 1
ATOM 773 C CA . THR A 1 88 ? -9.291 10.257 26.930 1.00 2.08 88 THR A CA 1
ATOM 774 C C . THR A 1 88 ? -8.864 8.808 26.750 1.00 3.61 88 THR A C 1
ATOM 775 O O . THR A 1 88 ? -7.726 8.529 26.361 1.00 3.51 88 THR A O 1
ATOM 779 N N . ASP A 1 89 ? -9.804 7.901 27.020 1.00 1.99 89 ASP A N 1
ATOM 780 C CA . ASP A 1 89 ? -9.654 6.472 26.737 1.00 2.44 89 ASP A CA 1
ATOM 781 C C . ASP A 1 89 ? -10.505 6.038 25.535 1.00 2.39 89 ASP A C 1
ATOM 782 O O . ASP A 1 89 ? -10.205 5.049 24.860 1.00 1.13 89 ASP A O 1
ATOM 787 N N . TYR A 1 90 ? -11.570 6.787 25.288 1.00 0.00 90 TYR A N 1
ATOM 788 C CA . TYR A 1 90 ? -12.409 6.584 24.121 1.00 1.79 90 TYR A CA 1
ATOM 789 C C . TYR A 1 90 ? -12.685 7.922 23.465 1.00 2.09 90 TYR A C 1
ATOM 790 O O . TYR A 1 90 ? -12.632 8.972 24.124 1.00 2.27 90 TYR A O 1
ATOM 799 N N . LEU A 1 91 ? -12.996 7.872 22.173 1.00 2.37 91 LEU A N 1
ATOM 800 C CA . LEU A 1 91 ? -13.381 9.048 21.408 1.00 0.63 91 LEU A CA 1
ATOM 801 C C . LEU A 1 91 ? -14.606 8.700 20.578 1.00 1.87 91 LEU A C 1
ATOM 802 O O . LEU A 1 91 ? -14.665 7.629 19.976 1.00 1.33 91 LEU A O 1
ATOM 807 N N . PHE A 1 92 ? -15.584 9.594 20.554 1.00 3.22 92 PHE A N 1
ATOM 808 C CA . PHE A 1 92 ? -16.735 9.433 19.675 1.00 4.04 92 PHE A CA 1
ATOM 809 C C . PHE A 1 92 ? -17.103 10.736 18.995 1.00 2.48 92 PHE A C 1
ATOM 810 O O . PHE A 1 92 ? -17.301 11.759 19.652 1.00 1.54 92 PHE A O 1
ATOM 818 N N . PHE A 1 93 ? -17.220 10.683 17.675 1.00 1.88 93 PHE A N 1
ATOM 819 C CA . PHE A 1 93 ? -17.691 11.824 16.917 1.00 1.43 93 PHE A CA 1
ATOM 820 C C . PHE A 1 93 ? -19.189 11.729 16.656 1.00 0.76 93 PHE A C 1
ATOM 821 O O . PHE A 1 93 ? -19.706 10.677 16.262 1.00 0.81 93 PHE A O 1
ATOM 829 N N . PHE A 1 94 ? -19.876 12.842 16.884 1.00 0.91 94 PHE A N 1
ATOM 830 C CA . PHE A 1 94 ? -21.311 12.948 16.659 1.00 1.01 94 PHE A CA 1
ATOM 831 C C . PHE A 1 94 ? -21.588 14.149 15.762 1.00 1.70 94 PHE A C 1
ATOM 832 O O . PHE A 1 94 ? -21.112 15.255 16.036 1.00 1.37 94 PHE A O 1
ATOM 840 N N . ASN A 1 95 ? -22.359 13.945 14.694 1.00 1.59 95 ASN A N 1
ATOM 841 C CA . ASN A 1 95 ? -22.743 15.052 13.833 1.00 2.86 95 ASN A CA 1
ATOM 842 C C . ASN A 1 95 ? -23.509 16.099 14.627 1.00 4.06 95 ASN A C 1
ATOM 843 O O . ASN A 1 95 ? -24.172 15.764 15.609 1.00 0.75 95 ASN A O 1
ATOM 848 N N . ALA A 1 96 ? -23.438 17.355 14.189 1.00 1.80 96 ALA A N 1
ATOM 849 C CA . ALA A 1 96 ? -23.912 18.472 15.014 1.00 3.36 96 ALA A CA 1
ATOM 850 C C . ALA A 1 96 ? -25.382 18.352 15.408 1.00 1.69 96 ALA A C 1
ATOM 851 O O . ALA A 1 96 ? -25.748 18.655 16.537 1.00 1.22 96 ALA A O 1
ATOM 853 N N . ASN A 1 97 ? -26.225 17.885 14.489 1.00 2.75 97 ASN A N 1
ATOM 854 C CA . ASN A 1 97 ? -27.663 17.882 14.755 1.00 1.12 97 ASN A CA 1
ATOM 855 C C . ASN A 1 97 ? -28.196 16.623 15.444 1.00 2.59 97 ASN A C 1
ATOM 856 O O . ASN A 1 97 ? -29.402 16.468 15.592 1.00 2.07 97 ASN A O 1
ATOM 861 N N . LEU A 1 98 ? -27.300 15.745 15.895 1.00 1.31 98 LEU A N 1
ATOM 862 C CA . LEU A 1 98 ? -27.713 14.560 16.648 1.00 1.69 98 LEU A CA 1
ATOM 863 C C . LEU A 1 98 ? -28.289 14.950 18.006 1.00 3.62 98 LEU A C 1
ATOM 864 O O . LEU A 1 98 ? -27.946 15.998 18.543 1.00 1.14 98 LEU A O 1
ATOM 869 N N . LEU A 1 99 ? -29.162 14.100 18.551 1.00 2.24 99 LEU A N 1
ATOM 870 C CA . LEU A 1 99 ? -29.801 14.338 19.841 1.00 3.09 99 LEU A CA 1
ATOM 871 C C . LEU A 1 99 ? -30.029 13.002 20.554 1.00 1.57 99 LEU A C 1
ATOM 872 O O . LEU A 1 99 ? -30.673 12.106 20.008 1.00 0.86 99 LEU A O 1
ATOM 877 N N . PHE A 1 100 ? -29.501 12.862 21.767 1.00 2.62 100 PHE A N 1
ATOM 878 C CA . PHE A 1 100 ? -29.731 11.644 22.544 1.00 1.56 100 PHE A CA 1
ATOM 879 C C . PHE A 1 100 ? -31.166 11.638 23.053 1.00 1.93 100 PHE A C 1
ATOM 880 O O . PHE A 1 100 ? -31.680 12.679 23.454 1.00 2.77 100 PHE A O 1
ATOM 888 N N . THR A 1 101 ? -31.808 10.467 23.025 1.00 3.44 101 THR A N 1
ATOM 889 C CA . THR A 1 101 ? -33.204 10.342 23.423 1.00 4.88 101 THR A CA 1
ATOM 890 C C . THR A 1 101 ? -33.433 9.270 24.492 1.00 6.99 101 THR A C 1
ATOM 891 O O . THR A 1 101 ? -34.512 9.194 25.070 1.00 6.16 101 THR A O 1
ATOM 895 N N . SER A 1 102 ? -32.422 8.444 24.750 1.00 7.86 102 SER A N 1
ATOM 896 C CA . SER A 1 102 ? -32.533 7.381 25.744 1.00 9.02 102 SER A CA 1
ATOM 897 C C . SER A 1 102 ? -31.134 6.956 26.208 1.00 6.52 102 SER A C 1
ATOM 898 O O . SER A 1 102 ? -30.137 7.284 25.561 1.00 7.28 102 SER A O 1
ATOM 901 N N . PRO A 1 103 ? -31.044 6.250 27.347 1.00 6.46 103 PRO A N 1
ATOM 902 C CA . PRO A 1 103 ? -29.709 5.991 27.901 1.00 3.60 103 PRO A CA 1
ATOM 903 C C . PRO A 1 103 ? -28.782 5.145 27.028 1.00 4.96 103 PRO A C 1
ATOM 904 O O . PRO A 1 103 ? -29.187 4.143 26.464 1.00 5.74 103 PRO A O 1
ATOM 908 N N . ILE A 1 104 ? -27.526 5.573 26.938 1.00 5.44 104 ILE A N 1
ATOM 909 C CA . ILE A 1 104 ? -26.485 4.829 26.246 1.00 2.59 104 ILE A CA 1
ATOM 910 C C . ILE A 1 104 ? -25.348 4.627 27.236 1.00 4.32 104 ILE A C 1
ATOM 911 O O . ILE A 1 104 ? -24.914 5.579 27.886 1.00 4.49 104 ILE A O 1
ATOM 916 N N . GLY A 1 105 ? -24.880 3.389 27.354 1.00 3.71 105 GLY A N 1
ATOM 917 C CA . GLY A 1 105 ? -23.830 3.056 28.300 1.00 7.11 105 GLY A CA 1
ATOM 918 C C . GLY A 1 105 ? -22.682 2.263 27.707 1.00 3.18 105 GLY A C 1
ATOM 919 O O . GLY A 1 105 ? -22.356 2.394 26.528 1.00 3.51 105 GLY A O 1
ATOM 920 N N . LYS A 1 106 ? -22.085 1.409 28.530 1.00 2.98 106 LYS A N 1
ATOM 921 C CA . LYS A 1 106 ? -20.840 0.726 28.190 1.00 2.07 106 LYS A CA 1
ATOM 922 C C . LYS A 1 106 ? -20.952 -0.221 27.002 1.00 5.09 106 LYS A C 1
ATOM 923 O O . LYS A 1 106 ? -19.933 -0.681 26.484 1.00 6.59 106 LYS A O 1
ATOM 929 N N . GLU A 1 107 ? -22.181 -0.507 26.569 1.00 5.98 107 GLU A N 1
ATOM 930 C CA . GLU A 1 107 ? -22.399 -1.419 25.449 1.00 5.14 107 GLU A CA 1
ATOM 931 C C . GLU A 1 107 ? -21.810 -0.904 24.138 1.00 10.41 107 GLU A C 1
ATOM 932 O O . GLU A 1 107 ? -21.574 -1.678 23.210 1.00 8.87 107 GLU A O 1
ATOM 938 N N . ILE A 1 108 ? -21.554 0.396 24.055 1.00 5.77 108 ILE A N 1
ATOM 939 C CA . ILE A 1 108 ? -20.951 0.936 22.837 1.00 3.97 108 ILE A CA 1
ATOM 940 C C . ILE A 1 108 ? -19.438 1.071 22.909 1.00 6.51 108 ILE A C 1
ATOM 941 O O . ILE A 1 108 ? -18.823 1.593 21.979 1.00 7.85 108 ILE A O 1
ATOM 946 N N . LEU A 1 109 ? -18.826 0.613 24.000 1.00 2.28 109 LEU A N 1
ATOM 947 C CA . LEU A 1 109 ? -17.370 0.686 24.126 1.00 5.23 109 LEU A CA 1
ATOM 948 C C . LEU A 1 109 ? -16.662 -0.558 23.572 1.00 3.37 109 LEU A C 1
ATOM 949 O O . LEU A 1 109 ? -16.832 -1.655 24.089 1.00 4.66 109 LEU A O 1
ATOM 954 N N . PRO A 1 110 ? -15.859 -0.391 22.511 1.00 3.95 110 PRO A N 1
ATOM 955 C CA . PRO A 1 110 ? -15.124 -1.537 21.971 1.00 3.70 110 PRO A CA 1
ATOM 956 C C . PRO A 1 110 ? -14.181 -2.103 23.028 1.00 5.04 110 PRO A C 1
ATOM 957 O O . PRO A 1 110 ? -13.422 -1.345 23.608 1.00 7.39 110 PRO A O 1
ATOM 961 N N . PRO A 1 111 ? -14.245 -3.415 23.292 1.00 13.49 111 PRO A N 1
ATOM 962 C CA . PRO A 1 111 ? -13.380 -3.967 24.344 1.00 9.96 111 PRO A CA 1
ATOM 963 C C . PRO A 1 111 ? -11.903 -3.859 23.968 1.00 11.20 111 PRO A C 1
ATOM 964 O O . PRO A 1 111 ? -11.567 -3.800 22.790 1.00 8.20 111 PRO A O 1
ATOM 968 N N . SER A 1 112 ? -11.029 -3.837 24.967 1.00 17.65 112 SER A N 1
ATOM 969 C CA . SER A 1 112 ? -9.606 -3.600 24.728 1.00 21.66 112 SER A CA 1
ATOM 970 C C . SER A 1 112 ? -8.942 -4.701 23.908 1.00 18.59 112 SER A C 1
ATOM 971 O O . SER A 1 112 ? -7.883 -4.487 23.313 1.00 14.79 112 SER A O 1
ATOM 974 N N . ASP A 1 113 ? -9.566 -5.872 23.862 1.00 9.55 113 ASP A N 1
ATOM 975 C CA . ASP A 1 113 ? -9.032 -6.970 23.055 1.00 14.89 113 ASP A CA 1
ATOM 976 C C . ASP A 1 113 ? -9.583 -7.021 21.631 1.00 12.71 113 ASP A C 1
ATOM 977 O O . ASP A 1 113 ? -9.275 -7.944 20.885 1.00 13.30 113 ASP A O 1
ATOM 982 N N . SER A 1 114 ? -10.395 -6.033 21.262 1.00 12.65 114 SER A N 1
ATOM 983 C CA . SER A 1 114 ? -10.915 -5.929 19.895 1.00 15.66 114 SER A CA 1
ATOM 984 C C . SER A 1 114 ? -10.043 -4.941 19.123 1.00 11.98 114 SER A C 1
ATOM 985 O O . SER A 1 114 ? -9.059 -4.434 19.666 1.00 7.37 114 SER A O 1
ATOM 988 N N . ASN A 1 115 ? -10.403 -4.653 17.871 1.00 11.61 115 ASN A N 1
ATOM 989 C CA . ASN A 1 115 ? -9.663 -3.654 17.101 1.00 4.09 115 ASN A CA 1
ATOM 990 C C . ASN A 1 115 ? -9.952 -2.217 17.545 1.00 4.77 115 ASN A C 1
ATOM 991 O O . ASN A 1 115 ? -9.377 -1.272 17.020 1.00 5.38 115 ASN A O 1
ATOM 996 N N . GLY A 1 116 ? -10.859 -2.066 18.507 1.00 2.72 116 GLY A N 1
ATOM 997 C CA . GLY A 1 116 ? -11.069 -0.793 19.169 1.00 3.59 116 GLY A CA 1
ATOM 998 C C . GLY A 1 116 ? -11.890 0.214 18.386 1.00 5.88 116 GLY A C 1
ATOM 999 O O . GLY A 1 116 ? -11.901 1.384 18.743 1.00 3.35 116 GLY A O 1
ATOM 1000 N N . LEU A 1 117 ? -12.584 -0.242 17.340 1.00 3.95 117 LEU A N 1
ATOM 1001 C CA . LEU A 1 117 ? -13.315 0.659 16.438 1.00 8.66 117 LEU A CA 1
ATOM 1002 C C . LEU A 1 117 ? -14.823 0.497 16.506 1.00 2.29 117 LEU A C 1
ATOM 1003 O O . LEU A 1 117 ? -15.330 -0.607 16.722 1.00 3.33 117 LEU A O 1
ATOM 1008 N N . LEU A 1 118 ? -15.528 1.612 16.314 1.00 0.84 118 LEU A N 1
ATOM 1009 C CA . LEU A 1 118 ? -16.988 1.629 16.239 1.00 1.11 118 LEU A CA 1
ATOM 1010 C C . LEU A 1 118 ? -17.450 2.386 14.999 1.00 5.33 118 LEU A C 1
ATOM 1011 O O . LEU A 1 118 ? -16.980 3.494 14.729 1.00 0.99 118 LEU A O 1
ATOM 1016 N N . GLY A 1 119 ? -18.380 1.783 14.260 1.00 2.62 119 GLY A N 1
ATOM 1017 C CA . GLY A 1 119 ? -19.040 2.449 13.155 1.00 6.34 119 GLY A CA 1
ATOM 1018 C C . GLY A 1 119 ? -20.549 2.303 13.278 1.00 6.04 119 GLY A C 1
ATOM 1019 O O . GLY A 1 119 ? -21.040 1.557 14.133 1.00 1.30 119 GLY A O 1
ATOM 1020 N N . THR A 1 120 ? -21.286 3.027 12.437 1.00 0.78 120 THR A N 1
ATOM 1021 C CA . THR A 1 120 ? -22.745 3.026 12.500 1.00 0.81 120 THR A CA 1
ATOM 1022 C C . THR A 1 120 ? -23.317 2.792 11.108 1.00 2.80 120 THR A C 1
ATOM 1023 O O . THR A 1 120 ? -22.853 3.400 10.141 1.00 0.51 120 THR A O 1
ATOM 1027 N N . MET A 1 121 ? -24.329 1.930 11.020 1.00 0.56 121 MET A N 1
ATOM 1028 C CA . MET A 1 121 ? -25.008 1.648 9.753 1.00 5.12 121 MET A CA 1
ATOM 1029 C C . MET A 1 121 ? -25.794 2.846 9.233 1.00 2.61 121 MET A C 1
ATOM 1030 O O . MET A 1 121 ? -26.502 3.516 9.985 1.00 3.30 121 MET A O 1
ATOM 1035 N N . HIS A 1 122 ? -25.667 3.105 7.940 1.00 3.17 122 HIS A N 1
ATOM 1036 C CA . HIS A 1 122 ? -26.396 4.183 7.288 1.00 2.15 122 HIS A CA 1
ATOM 1037 C C . HIS A 1 122 ? -27.878 3.803 7.257 1.00 1.79 122 HIS A C 1
ATOM 1038 O O . HIS A 1 122 ? -28.236 2.738 6.757 1.00 6.52 122 HIS A O 1
ATOM 1045 N N . PRO A 1 123 ? -28.742 4.671 7.809 1.00 2.00 123 PRO A N 1
ATOM 1046 C CA . PRO A 1 123 ? -30.181 4.404 7.921 1.00 2.71 123 PRO A CA 1
ATOM 1047 C C . PRO A 1 123 ? -30.864 4.170 6.569 1.00 3.21 123 PRO A C 1
ATOM 1048 O O . PRO A 1 123 ? -31.866 3.463 6.513 1.00 6.31 123 PRO A O 1
ATOM 1052 N N . GLY A 1 124 ? -30.309 4.734 5.502 1.00 4.11 124 GLY A N 1
ATOM 1053 C CA . GLY A 1 124 ? -30.851 4.546 4.162 1.00 4.93 124 GLY A CA 1
ATOM 1054 C C . GLY A 1 124 ? -30.641 3.159 3.574 1.00 9.63 124 GLY A C 1
ATOM 1055 O O . GLY A 1 124 ? -31.258 2.804 2.567 1.00 10.51 124 GLY A O 1
ATOM 1056 N N . PHE A 1 125 ? -29.769 2.368 4.186 1.00 7.71 125 PHE A N 1
ATOM 1057 C CA . PHE A 1 125 ? -29.437 1.063 3.635 1.00 6.96 125 PHE A CA 1
ATOM 1058 C C . PHE A 1 125 ? -30.027 -0.064 4.472 1.00 15.09 125 PHE A C 1
ATOM 1059 O O . PHE A 1 125 ? -29.825 -1.235 4.162 1.00 16.63 125 PHE A O 1
ATOM 1067 N N . TYR A 1 126 ? -30.745 0.291 5.532 1.00 9.33 126 TYR A N 1
ATOM 1068 C CA . TYR A 1 126 ? -31.340 -0.708 6.419 1.00 26.12 126 TYR A CA 1
ATOM 1069 C C . TYR A 1 126 ? -32.125 -1.788 5.671 1.00 28.09 126 TYR A C 1
ATOM 1070 O O . TYR A 1 126 ? -33.190 -1.513 5.117 1.00 43.09 126 TYR A O 1
ATOM 1079 N N . ARG A 1 151 ? -20.117 -6.242 6.043 1.00 34.28 151 ARG A N 1
ATOM 1080 C CA . ARG A 1 151 ? -20.118 -5.577 4.740 1.00 39.37 151 ARG A CA 1
ATOM 1081 C C . ARG A 1 151 ? -21.129 -4.433 4.678 1.00 39.27 151 ARG A C 1
ATOM 1082 O O . ARG A 1 151 ? -21.624 -4.104 3.601 1.00 51.50 151 ARG A O 1
ATOM 1084 N N . TYR A 1 152 ? -21.430 -3.831 5.828 1.00 26.97 152 TYR A N 1
ATOM 1085 C CA . TYR A 1 152 ? -22.448 -2.786 5.908 1.00 10.69 152 TYR A CA 1
ATOM 1086 C C . TYR A 1 152 ? -22.045 -1.557 5.105 1.00 5.60 152 TYR A C 1
ATOM 1087 O O . TYR A 1 152 ? -20.876 -1.391 4.778 1.00 7.49 152 TYR A O 1
ATOM 1096 N N . TYR A 1 153 ? -23.016 -0.701 4.789 1.00 8.37 153 TYR A N 1
ATOM 1097 C CA . TYR A 1 153 ? -22.711 0.632 4.278 1.00 4.60 153 TYR A CA 1
ATOM 1098 C C . TYR A 1 153 ? -22.754 1.563 5.480 1.00 7.06 153 TYR A C 1
ATOM 1099 O O . TYR A 1 153 ? -23.791 1.677 6.129 1.00 3.51 153 TYR A O 1
ATOM 1108 N N . TYR A 1 154 ? -21.625 2.207 5.783 1.00 5.18 154 TYR A N 1
ATOM 1109 C CA . TYR A 1 154 ? -21.517 3.051 6.985 1.00 2.46 154 TYR A CA 1
ATOM 1110 C C . TYR A 1 154 ? -21.877 4.507 6.722 1.00 3.78 154 TYR A C 1
ATOM 1111 O O . TYR A 1 154 ? -21.645 5.023 5.635 1.00 2.30 154 TYR A O 1
ATOM 1120 N N . ALA A 1 155 ? -22.447 5.155 7.730 1.00 2.87 155 ALA A N 1
ATOM 1121 C CA . ALA A 1 155 ? -22.729 6.581 7.680 1.00 9.65 155 ALA A CA 1
ATOM 1122 C C . ALA A 1 155 ? -21.626 7.344 8.414 1.00 4.01 155 ALA A C 1
ATOM 1123 O O . ALA A 1 155 ? -20.977 6.800 9.310 1.00 4.04 155 ALA A O 1
ATOM 1125 N N . GLY A 1 156 ? -21.410 8.598 8.036 1.00 2.92 156 GLY A N 1
ATOM 1126 C CA . GLY A 1 156 ? -20.370 9.402 8.653 1.00 6.22 156 GLY A CA 1
ATOM 1127 C C . GLY A 1 156 ? -20.738 10.083 9.964 1.00 7.78 156 GLY A C 1
ATOM 1128 O O . GLY A 1 156 ? -19.858 10.537 10.713 1.00 3.63 156 GLY A O 1
ATOM 1129 N N . GLY A 1 157 ? -22.033 10.152 10.249 1.00 5.65 157 GLY A N 1
ATOM 1130 C CA . GLY A 1 157 ? -22.535 10.927 11.373 1.00 2.04 157 GLY A CA 1
ATOM 1131 C C . GLY A 1 157 ? -22.158 10.439 12.770 1.00 4.28 157 GLY A C 1
ATOM 1132 O O . GLY A 1 157 ? -22.292 11.184 13.740 1.00 1.85 157 GLY A O 1
ATOM 1133 N N . LEU A 1 158 ? -21.699 9.198 12.886 1.00 2.04 158 LEU A N 1
ATOM 1134 C CA . LEU A 1 158 ? -21.321 8.660 14.190 1.00 2.75 158 LEU A CA 1
ATOM 1135 C C . LEU A 1 158 ? -20.241 7.602 14.015 1.00 3.87 158 LEU A C 1
ATOM 1136 O O . LEU A 1 158 ? -20.480 6.560 13.412 1.00 1.13 158 LEU A O 1
ATOM 1141 N N . SER A 1 159 ? -19.050 7.878 14.541 1.00 0.37 159 SER A N 1
ATOM 1142 C CA . SER A 1 159 ? -17.969 6.912 14.524 1.00 0.00 159 SER A CA 1
ATOM 1143 C C . SER A 1 159 ? -17.133 7.143 15.761 1.00 0.54 159 SER A C 1
ATOM 1144 O O . SER A 1 159 ? -17.194 8.208 16.373 1.00 0.00 159 SER A O 1
ATOM 1147 N N . GLY A 1 160 ? -16.351 6.150 16.142 1.00 1.68 160 GLY A N 1
ATOM 1148 C CA . GLY A 1 160 ? -15.573 6.290 17.358 1.00 0.79 160 GLY A CA 1
ATOM 1149 C C . GLY A 1 160 ? -14.759 5.060 17.650 1.00 0.62 160 GLY A C 1
ATOM 1150 O O . GLY A 1 160 ? -14.544 4.216 16.779 1.00 1.01 160 GLY A O 1
ATOM 1151 N N . GLY A 1 161 ? -14.284 4.970 18.884 1.00 1.69 161 GLY A N 1
ATOM 1152 C CA . GLY A 1 161 ? -13.504 3.831 19.315 1.00 4.11 161 GLY A CA 1
ATOM 1153 C C . GLY A 1 161 ? -12.606 4.179 20.480 1.00 2.25 161 GLY A C 1
ATOM 1154 O O . GLY A 1 161 ? -12.690 5.274 21.033 1.00 1.02 161 GLY A O 1
ATOM 1155 N N A CYS A 1 162 ? -11.759 3.231 20.862 0.44 2.29 162 CYS A N 1
ATOM 1156 N N B CYS A 1 162 ? -11.757 3.240 20.880 0.56 2.37 162 CYS A N 1
ATOM 1157 C CA A CYS A 1 162 ? -10.711 3.485 21.837 0.44 2.27 162 CYS A CA 1
ATOM 1158 C CA B CYS A 1 162 ? -10.761 3.561 21.885 0.56 2.22 162 CYS A CA 1
ATOM 1159 C C A CYS A 1 162 ? -9.843 4.607 21.267 0.44 4.23 162 CYS A C 1
ATOM 1160 C C B CYS A 1 162 ? -9.874 4.631 21.278 0.56 4.25 162 CYS A C 1
ATOM 1161 O O A CYS A 1 162 ? -9.690 4.710 20.049 0.44 2.56 162 CYS A O 1
ATOM 1162 O O B CYS A 1 162 ? -9.732 4.718 20.057 0.56 2.56 162 CYS A O 1
ATOM 1167 N N . THR A 1 163 ? -9.300 5.460 22.133 1.00 4.60 163 THR A N 1
ATOM 1168 C CA . THR A 1 163 ? -8.592 6.646 21.683 1.00 2.11 163 THR A CA 1
ATOM 1169 C C . THR A 1 163 ? -7.488 6.363 20.671 1.00 11.64 163 THR A C 1
ATOM 1170 O O . THR A 1 163 ? -7.418 7.014 19.629 1.00 2.28 163 THR A O 1
ATOM 1174 N N . LYS A 1 164 ? -6.664 5.362 20.964 1.00 2.85 164 LYS A N 1
ATOM 1175 C CA . LYS A 1 164 ? -5.554 5.005 20.096 1.00 9.09 164 LYS A CA 1
ATOM 1176 C C . LYS A 1 164 ? -6.042 4.500 18.741 1.00 5.08 164 LYS A C 1
ATOM 1177 O O . LYS A 1 164 ? -5.498 4.878 17.713 1.00 3.00 164 LYS A O 1
ATOM 1183 N N . ALA A 1 165 ? -7.062 3.646 18.734 1.00 2.74 165 ALA A N 1
ATOM 1184 C CA . ALA A 1 165 ? -7.575 3.138 17.461 1.00 7.32 165 ALA A CA 1
ATOM 1185 C C . ALA A 1 165 ? -8.233 4.225 16.615 1.00 4.13 165 ALA A C 1
ATOM 1186 O O . ALA A 1 165 ? -8.033 4.272 15.396 1.00 6.59 165 ALA A O 1
ATOM 1188 N N . TYR A 1 166 ? -9.020 5.089 17.246 1.00 1.46 166 TYR A N 1
ATOM 1189 C CA . TYR A 1 166 ? -9.703 6.143 16.502 1.00 3.91 166 TYR A CA 1
ATOM 1190 C C . TYR A 1 166 ? -8.736 7.167 15.933 1.00 3.18 166 TYR A C 1
ATOM 1191 O O . TYR A 1 166 ? -8.967 7.705 14.861 1.00 3.79 166 TYR A O 1
ATOM 1200 N N . LEU A 1 167 ? -7.667 7.463 16.662 1.00 2.39 167 LEU A N 1
ATOM 1201 C CA . LEU A 1 167 ? -6.671 8.405 16.159 1.00 2.56 167 LEU A CA 1
ATOM 1202 C C . LEU A 1 167 ? -5.923 7.794 14.976 1.00 3.75 167 LEU A C 1
ATOM 1203 O O . LEU A 1 167 ? -5.472 8.510 14.086 1.00 6.14 167 LEU A O 1
ATOM 1208 N N . LYS A 1 168 ? -5.795 6.471 14.969 1.00 2.03 168 LYS A N 1
ATOM 1209 C CA . LYS A 1 168 ? -5.197 5.793 13.824 1.00 3.38 168 LYS A CA 1
ATOM 1210 C C . LYS A 1 168 ? -6.126 5.908 12.614 1.00 6.82 168 LYS A C 1
ATOM 1211 O O . LYS A 1 168 ? -5.676 6.044 11.462 1.00 3.90 168 LYS A O 1
ATOM 1217 N N . LEU A 1 169 ? -7.427 5.839 12.878 1.00 3.06 169 LEU A N 1
ATOM 1218 C CA . LEU A 1 169 ? -8.420 6.030 11.828 1.00 2.24 169 LEU A CA 1
ATOM 1219 C C . LEU A 1 169 ? -8.284 7.434 11.254 1.00 1.76 169 LEU A C 1
ATOM 1220 O O . LEU A 1 169 ? -8.213 7.601 10.042 1.00 2.05 169 LEU A O 1
ATOM 1225 N N . CYS A 1 170 ? -8.240 8.441 12.129 1.00 1.32 170 CYS A N 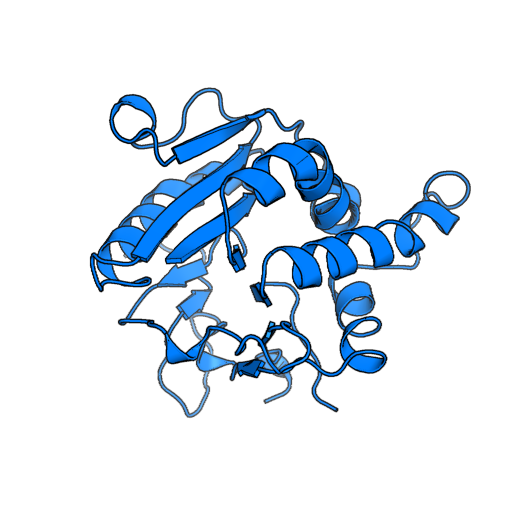1
ATOM 1226 C CA . CYS A 1 170 ? -8.057 9.835 11.699 1.00 1.17 170 CYS A CA 1
ATOM 1227 C C . CYS A 1 170 ? -6.804 10.043 10.851 1.00 4.67 170 CYS A C 1
ATOM 1228 O O . CYS A 1 170 ? -6.857 10.692 9.809 1.00 1.83 170 CYS A O 1
ATOM 1231 N N . THR A 1 171 ? -5.676 9.519 11.323 1.00 2.37 171 THR A N 1
ATOM 1232 C CA . THR A 1 171 ? -4.400 9.661 10.625 1.00 3.08 171 THR A CA 1
ATOM 1233 C C . THR A 1 171 ? -4.464 9.016 9.248 1.00 4.31 171 THR A C 1
ATOM 1234 O O . THR A 1 171 ? -3.946 9.556 8.286 1.00 6.23 171 THR A O 1
ATOM 1238 N N . THR A 1 172 ? -5.098 7.854 9.164 1.00 4.56 172 THR A N 1
ATOM 1239 C CA . THR A 1 172 ? -5.176 7.122 7.908 1.00 6.16 172 THR A CA 1
ATOM 1240 C C . THR A 1 172 ? -6.027 7.879 6.910 1.00 6.95 172 THR A C 1
ATOM 1241 O O . THR A 1 172 ? -5.602 8.114 5.773 1.00 7.34 172 THR A O 1
ATOM 1245 N N . ILE A 1 173 ? -7.217 8.283 7.339 1.00 3.94 173 ILE A N 1
ATOM 1246 C CA . ILE A 1 173 ? -8.120 9.040 6.466 1.00 7.50 173 ILE A CA 1
ATOM 1247 C C . ILE A 1 173 ? -7.507 10.385 6.061 1.00 5.31 173 ILE A C 1
ATOM 1248 O O . ILE A 1 173 ? -7.653 10.825 4.925 1.00 6.16 173 ILE A O 1
ATOM 1253 N N A CYS A 1 174 ? -6.809 11.012 7.001 0.50 4.07 174 CYS A N 1
ATOM 1254 N N B CYS A 1 174 ? -6.810 11.030 6.986 0.50 4.07 174 CYS A N 1
ATOM 1255 C CA A CYS A 1 174 ? -6.107 12.263 6.750 0.50 6.79 174 CYS A CA 1
ATOM 1256 C CA B CYS A 1 174 ? -6.123 12.271 6.661 0.50 6.82 174 CYS A CA 1
ATOM 1257 C C A CYS A 1 174 ? -5.071 12.100 5.633 0.50 9.15 174 CYS A C 1
ATOM 1258 C C B CYS A 1 174 ? -5.113 12.062 5.550 0.50 9.13 174 CYS A C 1
ATOM 1259 O O A CYS A 1 174 ? -4.953 12.957 4.764 0.50 9.00 174 CYS A O 1
ATOM 1260 O O B CYS A 1 174 ? -5.044 12.849 4.614 0.50 8.96 174 CYS A O 1
ATOM 1265 N N . SER A 1 175 ? -4.337 10.991 5.658 1.00 7.61 175 SER A N 1
ATOM 1266 C CA . SER A 1 175 ? -3.327 10.696 4.649 1.00 16.60 175 SER A CA 1
ATOM 1267 C C . SER A 1 175 ? -3.958 10.519 3.272 1.00 15.00 175 SER A C 1
ATOM 1268 O O . SER A 1 175 ? -3.401 10.964 2.268 1.00 12.80 175 SER A O 1
ATOM 1271 N N . TRP A 1 176 ? -5.121 9.874 3.221 1.00 11.28 176 TRP A N 1
ATOM 1272 C CA . TRP A 1 176 ? -5.821 9.693 1.949 1.00 11.70 176 TRP A CA 1
ATOM 1273 C C . TRP A 1 176 ? -6.276 11.018 1.357 1.00 13.43 176 TRP A C 1
ATOM 1274 O O . TRP A 1 176 ? -6.172 11.232 0.152 1.00 12.96 176 TRP A O 1
ATOM 1285 N N . VAL A 1 177 ? -6.792 11.902 2.203 1.00 8.96 177 VAL A N 1
ATOM 1286 C CA . VAL A 1 177 ? -7.272 13.200 1.740 1.00 12.96 177 VAL A CA 1
ATOM 1287 C C . VAL A 1 177 ? -6.108 14.038 1.231 1.00 12.55 177 VAL A C 1
ATOM 1288 O O . VAL A 1 177 ? -6.205 14.700 0.192 1.00 16.35 177 VAL A O 1
ATOM 1292 N N . ASP A 1 178 ? -4.997 13.978 1.957 1.00 8.38 178 ASP A N 1
ATOM 1293 C CA . ASP A 1 178 ? -3.829 14.797 1.654 1.00 15.72 178 ASP A CA 1
ATOM 1294 C C . ASP A 1 178 ? -3.187 14.472 0.308 1.00 18.67 178 ASP A C 1
ATOM 1295 O O . ASP A 1 178 ? -2.550 15.329 -0.299 1.00 14.34 178 ASP A O 1
ATOM 1300 N N . ARG A 1 179 ? -3.363 13.241 -0.157 1.00 14.87 179 ARG A N 1
ATOM 1301 C CA . ARG A 1 179 ? -2.859 12.850 -1.468 1.00 21.86 179 ARG A CA 1
ATOM 1302 C C . ARG A 1 179 ? -3.379 13.756 -2.581 1.00 16.82 179 ARG A C 1
ATOM 1303 O O . ARG A 1 179 ? -2.701 13.982 -3.572 1.00 15.01 179 ARG A O 1
ATOM 1311 N N . ASP A 1 180 ? -4.575 14.292 -2.402 1.00 13.93 180 ASP A N 1
ATOM 1312 C CA . ASP A 1 180 ? -5.203 15.074 -3.447 1.00 13.24 180 ASP A CA 1
ATOM 1313 C C . ASP A 1 180 ? -5.323 16.531 -3.099 1.00 12.82 180 ASP A C 1
ATOM 1314 O O . ASP A 1 180 ? -5.595 17.345 -3.971 1.00 23.12 180 ASP A O 1
ATOM 1319 N N . ALA A 1 181 ? -5.125 16.854 -1.825 1.00 21.45 181 ALA A N 1
ATOM 1320 C CA . ALA A 1 181 ? -5.528 18.152 -1.282 1.00 29.35 181 ALA A CA 1
ATOM 1321 C C . ALA A 1 181 ? -4.953 19.354 -2.025 1.00 23.57 181 ALA A C 1
ATOM 1322 O O . ALA A 1 181 ? -5.608 20.396 -2.125 1.00 31.60 181 ALA A O 1
ATOM 1324 N N . THR A 1 182 ? -3.740 19.206 -2.549 1.00 13.91 182 THR A N 1
ATOM 1325 C CA . THR A 1 182 ? -3.089 20.297 -3.272 1.00 21.10 182 THR A CA 1
ATOM 1326 C C . THR A 1 182 ? -3.465 20.326 -4.763 1.00 44.18 182 THR A C 1
ATOM 1327 O O . THR A 1 182 ? -3.992 21.328 -5.260 1.00 30.81 182 THR A O 1
ATOM 1331 N N . ASN A 1 183 ? -3.199 19.221 -5.461 1.00 22.82 183 ASN A N 1
ATOM 1332 C CA . ASN A 1 183 ? -3.429 19.120 -6.903 1.00 18.57 183 ASN A CA 1
ATOM 1333 C C . ASN A 1 183 ? -4.889 19.043 -7.358 1.00 15.79 183 ASN A C 1
ATOM 1334 O O . ASN A 1 183 ? -5.234 19.550 -8.425 1.00 19.15 183 ASN A O 1
ATOM 1339 N N . HIS A 1 184 ? -5.743 18.392 -6.575 1.00 10.63 184 HIS A N 1
ATOM 1340 C CA . HIS A 1 184 ? -7.155 18.314 -6.941 1.00 16.77 184 HIS A CA 1
ATOM 1341 C C . HIS A 1 184 ? -7.992 19.335 -6.185 1.00 19.83 184 HIS A C 1
ATOM 1342 O O . HIS A 1 184 ? -8.110 19.284 -4.962 1.00 31.26 184 HIS A O 1
ATOM 1349 N N . ILE A 1 185 ? -8.565 20.266 -6.931 1.00 32.45 185 ILE A N 1
ATOM 1350 C CA . ILE A 1 185 ? -9.443 21.268 -6.356 1.00 41.59 185 ILE A CA 1
ATOM 1351 C C . ILE A 1 185 ? -10.825 20.671 -6.077 1.00 33.72 185 ILE A C 1
ATOM 1352 O O . ILE A 1 185 ? -11.353 20.829 -4.974 1.00 43.71 185 ILE A O 1
ATOM 1357 N N . ILE A 1 186 ? -11.395 19.973 -7.061 1.00 18.99 186 ILE A N 1
ATOM 1358 C CA . ILE A 1 186 ? -12.594 19.169 -6.827 1.00 19.27 186 ILE A CA 1
ATOM 1359 C C . ILE A 1 186 ? -12.213 17.844 -6.163 1.00 20.26 186 ILE A C 1
ATOM 1360 O O . ILE A 1 186 ? -11.453 17.055 -6.733 1.00 19.01 186 ILE A O 1
ATOM 1365 N N . PRO A 1 187 ? -12.748 17.582 -4.963 1.00 24.29 187 PRO A N 1
ATOM 1366 C CA . PRO A 1 187 ? -12.341 16.363 -4.259 1.00 15.23 187 PRO A CA 1
ATOM 1367 C C . PRO A 1 187 ? -12.869 15.093 -4.942 1.00 8.33 187 PRO A C 1
ATOM 1368 O O . PRO A 1 187 ? -13.941 15.097 -5.558 1.00 11.10 187 PRO A O 1
ATOM 1372 N N . ILE A 1 188 ? -12.099 14.018 -4.841 1.00 10.17 188 ILE A N 1
ATOM 1373 C CA . ILE A 1 188 ? -12.559 12.708 -5.272 1.00 5.61 188 ILE A CA 1
ATOM 1374 C C . ILE A 1 188 ? -13.310 12.112 -4.087 1.00 13.50 188 ILE A C 1
ATOM 1375 O O . ILE A 1 188 ? -14.386 11.525 -4.229 1.00 6.65 188 ILE A O 1
ATOM 1380 N N . TRP A 1 189 ? -12.746 12.308 -2.902 1.00 5.25 189 TRP A N 1
ATOM 1381 C CA . TRP A 1 189 ? -13.280 11.705 -1.690 1.00 5.92 189 TRP A CA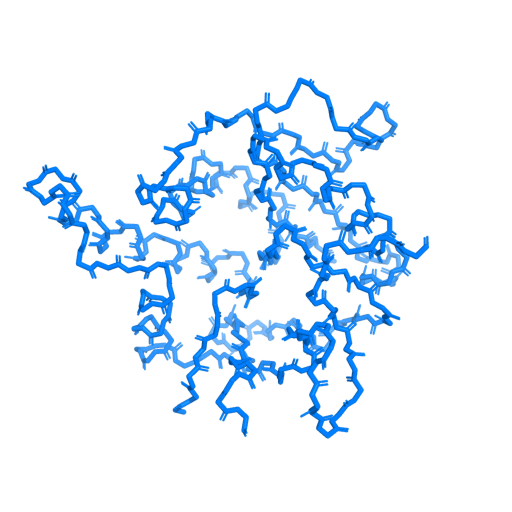 1
ATOM 1382 C C . TRP A 1 189 ? -14.371 12.534 -1.020 1.00 8.34 189 TRP A C 1
ATOM 1383 O O . TRP A 1 189 ? -14.505 13.726 -1.263 1.00 4.31 189 TRP A O 1
ATOM 1394 N N . HIS A 1 190 ? -15.141 11.876 -0.156 1.00 8.56 190 HIS A N 1
ATOM 1395 C CA . HIS A 1 190 ? -16.101 12.534 0.714 1.00 11.58 190 HIS A CA 1
ATOM 1396 C C . HIS A 1 190 ? -15.954 11.828 2.059 1.00 13.23 190 HIS A C 1
ATOM 1397 O O . HIS A 1 190 ? -15.595 10.652 2.079 1.00 7.03 190 HIS A O 1
ATOM 1404 N N . ASP A 1 191 ? -16.206 12.523 3.171 1.00 14.64 191 ASP A N 1
ATOM 1405 C CA . ASP A 1 191 ? -16.000 11.928 4.506 1.00 10.69 191 ASP A CA 1
ATOM 1406 C C . ASP A 1 191 ? -16.637 10.538 4.633 1.00 12.80 191 ASP A C 1
ATOM 1407 O O . ASP A 1 191 ? -16.102 9.662 5.321 1.00 13.86 191 ASP A O 1
ATOM 1412 N N . GLU A 1 192 ? -17.742 10.326 3.919 1.00 7.36 192 GLU A N 1
ATOM 1413 C CA . GLU A 1 192 ? -18.475 9.066 4.002 1.00 11.77 192 GLU A CA 1
ATOM 1414 C C . GLU A 1 192 ? -17.861 7.920 3.202 1.00 15.80 192 GLU A C 1
ATOM 1415 O O . GLU A 1 192 ? -17.840 6.779 3.664 1.00 12.31 192 GLU A O 1
ATOM 1421 N N . SER A 1 193 ? -17.383 8.209 1.996 1.00 11.16 193 SER A N 1
ATOM 1422 C CA . SER A 1 193 ? -16.689 7.192 1.213 1.00 4.02 193 SER A CA 1
ATOM 1423 C C . SER A 1 193 ? -15.366 6.860 1.889 1.00 4.73 193 SER A C 1
ATOM 1424 O O . SER A 1 193 ? -14.919 5.719 1.857 1.00 2.98 193 SER A O 1
ATOM 1427 N N . LEU A 1 194 ? -14.759 7.868 2.514 1.00 3.55 194 LEU A N 1
ATOM 1428 C CA . LEU A 1 194 ? -13.504 7.686 3.246 1.00 5.38 194 LEU A CA 1
ATOM 1429 C C . LEU A 1 194 ? -13.683 6.714 4.405 1.00 3.37 194 LEU A C 1
ATOM 1430 O O . LEU A 1 194 ? -12.873 5.810 4.589 1.00 4.07 194 LEU A O 1
ATOM 1435 N N . ILE A 1 195 ? -14.747 6.900 5.180 1.00 4.66 195 ILE A N 1
ATOM 1436 C CA . ILE A 1 195 ? -15.018 6.027 6.330 1.00 5.04 195 ILE A CA 1
ATOM 1437 C C . ILE A 1 195 ? -15.433 4.615 5.884 1.00 3.71 195 ILE A C 1
ATOM 1438 O O . ILE A 1 195 ? -15.077 3.622 6.520 1.00 4.57 195 ILE A O 1
ATOM 1443 N N . ASN A 1 196 ? -16.140 4.517 4.763 1.00 2.04 196 ASN A N 1
ATOM 1444 C CA . ASN A 1 196 ? -16.490 3.211 4.228 1.00 2.02 196 ASN A CA 1
ATOM 1445 C C . ASN A 1 196 ? -15.275 2.435 3.726 1.00 3.61 196 ASN A C 1
ATOM 1446 O O . ASN A 1 196 ? -15.205 1.223 3.883 1.00 2.92 196 ASN A O 1
ATOM 1451 N N A LYS A 1 197 ? -14.327 3.146 3.125 0.38 3.30 197 LYS A N 1
ATOM 1452 N N B LYS A 1 197 ? -14.319 3.127 3.117 0.62 3.15 197 LYS A N 1
ATOM 1453 C CA A LYS A 1 197 ? -13.069 2.543 2.708 0.38 3.67 197 LYS A CA 1
ATOM 1454 C CA B LYS A 1 197 ? -13.085 2.464 2.717 0.62 3.65 197 LYS A CA 1
ATOM 1455 C C A LYS A 1 197 ? -12.309 2.048 3.936 0.38 4.94 197 LYS A C 1
ATOM 1456 C C B LYS A 1 197 ? -12.324 2.013 3.964 0.62 4.96 197 LYS A C 1
ATOM 1457 O O A LYS A 1 197 ? -11.784 0.933 3.950 0.38 3.43 197 LYS A O 1
ATOM 1458 O O B LYS A 1 197 ? -11.812 0.893 4.017 0.62 3.36 197 LYS A O 1
ATOM 1469 N N . TYR A 1 198 ? -12.262 2.883 4.970 1.00 3.98 198 TYR A N 1
ATOM 1470 C CA . TYR A 1 198 ? -11.526 2.549 6.186 1.00 3.02 198 TYR A CA 1
ATOM 1471 C C . TYR A 1 198 ? -12.099 1.314 6.868 1.00 0.76 198 TYR A C 1
ATOM 1472 O O . TYR A 1 198 ? -11.355 0.421 7.255 1.00 1.74 198 TYR A O 1
ATOM 1481 N N . PHE A 1 199 ? -13.418 1.267 7.005 1.00 0.69 199 PHE A N 1
ATOM 1482 C CA . PHE A 1 199 ? -14.085 0.159 7.687 1.00 2.86 199 PHE A CA 1
ATOM 1483 C C . PHE A 1 199 ? -14.112 -1.101 6.821 1.00 7.28 199 PHE A C 1
ATOM 1484 O O . PHE A 1 199 ? -14.328 -2.193 7.328 1.00 4.64 199 PHE A O 1
ATOM 1492 N N . LEU A 1 200 ? -13.917 -0.946 5.513 1.00 2.23 200 LEU A N 1
ATOM 1493 C CA . LEU A 1 200 ? -13.773 -2.098 4.635 1.00 5.28 200 LEU A CA 1
ATOM 1494 C C . LEU A 1 200 ? -12.457 -2.807 4.972 1.00 7.12 200 LEU A C 1
ATOM 1495 O O . LEU A 1 200 ? -12.428 -4.018 5.165 1.00 9.87 200 LEU A O 1
ATOM 1500 N N . ASP A 1 201 ? -11.373 -2.036 5.056 1.00 9.37 201 ASP A N 1
ATOM 1501 C CA . ASP A 1 201 ? -10.059 -2.572 5.431 1.00 9.82 201 ASP A CA 1
ATOM 1502 C C . ASP A 1 201 ? -10.016 -3.001 6.886 1.00 11.01 201 ASP A C 1
ATOM 1503 O O . ASP A 1 201 ? -9.274 -3.914 7.245 1.00 14.29 201 ASP A O 1
ATOM 1508 N N . ASN A 1 202 ? -10.785 -2.311 7.724 1.00 2.43 202 ASN A N 1
ATOM 1509 C CA . ASN A 1 202 ? -10.786 -2.561 9.156 1.00 4.27 202 ASN A CA 1
ATOM 1510 C C . ASN A 1 202 ? -12.207 -2.664 9.673 1.00 5.33 202 ASN A C 1
ATOM 1511 O O . ASN A 1 202 ? -12.732 -1.697 10.225 1.00 4.30 202 ASN A O 1
ATOM 1516 N N . PRO A 1 203 ? -12.846 -3.830 9.490 1.00 7.36 203 PRO A N 1
ATOM 1517 C CA . PRO A 1 203 ? -14.232 -3.998 9.935 1.00 6.09 203 PRO A CA 1
ATOM 1518 C C . PRO A 1 203 ? -14.340 -3.702 11.427 1.00 5.22 203 PRO A C 1
ATOM 1519 O O . PRO A 1 203 ? -13.634 -4.309 12.219 1.00 8.72 203 PRO A O 1
ATOM 1523 N N . PRO A 1 204 ? -15.185 -2.733 11.806 1.00 3.66 204 PRO A N 1
ATOM 1524 C CA . PRO A 1 204 ? -15.115 -2.262 13.190 1.00 2.58 204 PRO A CA 1
ATOM 1525 C C . PRO A 1 204 ? -15.624 -3.297 14.195 1.00 7.35 204 PRO A C 1
ATOM 1526 O O . PRO A 1 204 ? -16.518 -4.075 13.868 1.00 6.08 204 PRO A O 1
ATOM 1530 N N . ALA A 1 205 ? -15.038 -3.304 15.389 1.00 1.89 205 ALA A N 1
ATOM 1531 C CA . ALA A 1 205 ? -15.435 -4.206 16.466 1.00 6.15 205 ALA A CA 1
ATOM 1532 C C . ALA A 1 205 ? -16.924 -4.092 16.742 1.00 5.69 205 ALA A C 1
ATOM 1533 O O . ALA A 1 205 ? -17.600 -5.087 16.979 1.00 5.78 205 ALA A O 1
ATOM 1535 N N . ILE A 1 206 ? -17.431 -2.866 16.702 1.00 3.31 206 ILE A N 1
ATOM 1536 C CA . ILE A 1 206 ? -18.840 -2.618 16.944 1.00 2.48 206 ILE A CA 1
ATOM 1537 C C . ILE A 1 206 ? -19.447 -1.909 15.754 1.00 7.55 206 ILE A C 1
ATOM 1538 O O . ILE A 1 206 ? -18.927 -0.891 15.305 1.00 5.25 206 ILE A O 1
ATOM 1543 N N . THR A 1 207 ? -20.540 -2.465 15.243 1.00 8.68 207 THR A N 1
ATOM 1544 C CA . THR A 1 207 ? -21.347 -1.791 14.234 1.00 5.68 207 THR A CA 1
ATOM 1545 C C . THR A 1 207 ? -22.717 -1.499 14.833 1.00 9.72 207 THR A C 1
ATOM 1546 O O . THR A 1 207 ? -23.483 -2.405 15.136 1.00 8.86 207 THR A O 1
ATOM 1550 N N . LEU A 1 208 ? -23.007 -0.222 15.030 1.00 3.80 208 LEU A N 1
ATOM 1551 C CA . LEU A 1 208 ? -24.276 0.185 15.610 1.00 3.22 208 LEU A CA 1
ATOM 1552 C C . LEU A 1 208 ? -25.360 0.194 14.543 1.00 2.50 208 LEU A C 1
ATOM 1553 O O . LEU A 1 208 ? -25.096 0.490 13.380 1.00 3.04 208 LEU A O 1
ATOM 1558 N N . SER A 1 209 ? -26.581 -0.121 14.958 1.00 5.89 209 SER A N 1
ATOM 1559 C CA . SER A 1 209 ? -27.735 -0.096 14.076 1.00 2.94 209 SER A CA 1
ATOM 1560 C C . SER A 1 209 ? -28.107 1.357 13.788 1.00 4.63 209 SER A C 1
ATOM 1561 O O . SER A 1 209 ? -27.658 2.260 14.500 1.00 1.98 209 SER A O 1
ATOM 1564 N N . PRO A 1 210 ? -28.933 1.593 12.746 1.00 4.66 210 PRO A N 1
ATOM 1565 C CA . PRO A 1 210 ? -29.385 2.952 12.411 1.00 6.35 210 PRO A CA 1
ATOM 1566 C C . PRO A 1 210 ? -30.288 3.574 13.477 1.00 5.66 210 PRO A C 1
ATOM 1567 O O . PRO A 1 210 ? -30.675 4.729 13.350 1.00 8.97 210 PRO A O 1
ATOM 1571 N N . ALA A 1 211 ? -30.600 2.831 14.533 1.00 5.04 211 ALA A N 1
ATOM 1572 C CA . ALA A 1 211 ? -31.312 3.413 15.655 1.00 9.60 211 ALA A CA 1
ATOM 1573 C C . ALA A 1 211 ? -30.459 4.507 16.296 1.00 3.07 211 ALA A C 1
ATOM 1574 O O . ALA A 1 211 ? -30.988 5.371 16.977 1.00 1.75 211 ALA A O 1
ATOM 1576 N N . TYR A 1 212 ? -29.145 4.448 16.075 1.00 2.73 212 TYR A N 1
ATOM 1577 C CA . TYR A 1 212 ? -28.192 5.427 16.611 1.00 2.35 212 TYR A CA 1
ATOM 1578 C C . TYR A 1 212 ? -27.975 6.595 15.640 1.00 2.97 212 TYR A C 1
ATOM 1579 O O . TYR A 1 212 ? -27.270 7.564 15.945 1.00 1.60 212 TYR A O 1
ATOM 1588 N N . LEU A 1 213 ? -28.581 6.503 14.465 1.00 0.00 213 LEU A N 1
ATOM 1589 C CA . LEU A 1 213 ? -28.590 7.629 13.539 1.00 0.78 213 LEU A CA 1
ATOM 1590 C C . LEU A 1 213 ? -29.949 7.663 12.859 1.00 4.41 213 LEU A C 1
ATOM 1591 O O . LEU A 1 213 ? -30.045 7.454 11.653 1.00 2.69 213 LEU A O 1
ATOM 1596 N N . TYR A 1 214 ? -30.994 7.922 13.642 1.00 3.56 214 TYR A N 1
ATOM 1597 C CA . TYR A 1 214 ? -32.378 7.808 13.178 1.00 1.42 214 TYR A CA 1
ATOM 1598 C C . TYR A 1 214 ? -32.876 9.145 12.638 1.00 3.30 214 TYR A C 1
ATOM 1599 O O . TYR A 1 214 ? -33.076 10.098 13.395 1.00 2.73 214 TYR A O 1
ATOM 1608 N N . PRO A 1 215 ? -33.080 9.221 11.319 1.00 2.84 215 PRO A N 1
ATOM 1609 C CA . PRO A 1 215 ? -33.481 10.503 10.740 1.00 1.97 215 PRO A CA 1
ATOM 1610 C C . PRO A 1 215 ? -34.909 10.815 11.135 1.00 5.94 215 PRO A C 1
ATOM 1611 O O . PRO A 1 215 ? -35.821 10.017 10.895 1.00 4.37 215 PRO A O 1
ATOM 1615 N N . GLU A 1 216 ? -35.103 11.964 11.763 1.00 3.04 216 GLU A N 1
ATOM 1616 C CA . GLU A 1 216 ? -36.434 12.327 12.203 1.00 4.73 216 GLU A CA 1
ATOM 1617 C C . GLU A 1 216 ? -37.419 12.351 11.028 1.00 6.01 216 GLU A C 1
ATOM 1618 O O . GLU A 1 216 ? -37.115 12.891 9.972 1.00 4.24 216 GLU A O 1
ATOM 1624 N N . GLY A 1 217 ? -38.583 11.740 11.198 1.00 9.92 217 GLY A N 1
ATOM 1625 C CA . GLY A 1 217 ? -39.555 11.708 10.115 1.00 6.95 217 GLY A CA 1
ATOM 1626 C C . GLY A 1 217 ? -39.569 10.419 9.305 1.00 8.74 217 GLY A C 1
ATOM 1627 O O . GLY A 1 217 ? -40.547 10.142 8.626 1.00 14.46 217 GLY A O 1
ATOM 1628 N N . TRP A 1 218 ? -38.496 9.629 9.374 1.00 7.53 218 TRP A N 1
ATOM 1629 C CA . TRP A 1 218 ? -38.399 8.386 8.606 1.00 6.46 218 TRP A CA 1
ATOM 1630 C C . TRP A 1 218 ? -39.197 7.236 9.202 1.00 7.81 218 TRP A C 1
ATOM 1631 O O . TRP A 1 218 ? -39.457 7.200 10.399 1.00 14.05 218 TRP A O 1
ATOM 1642 N N . LEU A 1 219 ? -39.551 6.278 8.351 1.00 16.56 219 LEU A N 1
ATOM 1643 C CA . LEU A 1 219 ? -40.223 5.064 8.795 1.00 15.98 219 LEU A CA 1
ATOM 1644 C C . LEU A 1 219 ? -39.226 3.914 8.866 1.00 16.82 219 LEU A C 1
ATOM 1645 O O . LEU A 1 219 ? -38.889 3.319 7.848 1.00 25.23 219 LEU A O 1
ATOM 1650 N N . LEU A 1 220 ? -38.761 3.608 10.068 1.00 15.76 220 LEU A N 1
ATOM 1651 C CA . LEU A 1 220 ? -37.845 2.504 10.295 1.00 15.08 220 LEU A CA 1
ATOM 1652 C C . LEU A 1 220 ? -38.473 1.642 11.383 1.00 23.24 220 LEU A C 1
ATOM 1653 O O . LEU A 1 220 ? -39.215 2.155 12.220 1.00 26.60 220 LEU A O 1
ATOM 1658 N N . PRO A 1 221 ? -38.195 0.328 11.368 1.00 28.61 221 PRO A N 1
ATOM 1659 C CA . PRO A 1 221 ? -38.841 -0.604 12.309 1.00 45.57 221 PRO A CA 1
ATOM 1660 C C . PRO A 1 221 ? -38.570 -0.273 13.774 1.00 42.77 221 PRO A C 1
ATOM 1661 O O . PRO A 1 221 ? -39.497 -0.162 14.581 1.00 57.47 221 PRO A O 1
ATOM 1665 N N . PHE A 1 222 ? -37.294 -0.113 14.097 1.00 28.27 222 PHE A N 1
ATOM 1666 C CA . PHE A 1 222 ? -36.843 0.123 15.461 1.00 21.83 222 PHE A CA 1
ATOM 1667 C C . PHE A 1 222 ? -37.245 1.484 16.031 1.00 22.33 222 PHE A C 1
ATOM 1668 O O . PHE A 1 222 ? -37.723 2.371 15.316 1.00 24.06 222 PHE A O 1
ATOM 1676 N N . GLU A 1 223 ? -37.048 1.630 17.335 1.00 17.58 223 GLU A N 1
ATOM 1677 C CA . GLU A 1 223 ? -37.216 2.908 18.008 1.00 19.59 223 GLU A CA 1
ATOM 1678 C C . GLU A 1 223 ? -35.929 3.699 17.876 1.00 9.85 223 GLU A C 1
ATOM 1679 O O . GLU A 1 223 ? -34.843 3.126 17.919 1.00 12.77 223 GLU A O 1
ATOM 1685 N N . PRO A 1 224 ? -36.042 5.019 17.711 1.00 7.81 224 PRO A N 1
ATOM 1686 C CA . PRO A 1 224 ? -34.828 5.845 17.699 1.00 11.87 224 PRO A CA 1
ATOM 1687 C C . PRO A 1 224 ? -34.091 5.776 19.037 1.00 21.09 224 PRO A C 1
ATOM 1688 O O . PRO A 1 224 ? -34.725 5.765 20.090 1.00 10.10 224 PRO A O 1
ATOM 1692 N N . ILE A 1 225 ? -32.767 5.696 18.991 1.00 5.20 225 ILE A N 1
ATOM 1693 C CA . ILE A 1 225 ? -31.966 5.841 20.200 1.00 3.29 225 ILE A CA 1
ATOM 1694 C C . ILE A 1 225 ? -31.301 7.219 20.149 1.00 6.40 225 ILE A C 1
ATOM 1695 O O . ILE A 1 225 ? -31.449 8.024 21.067 1.00 3.86 225 ILE A O 1
ATOM 1700 N N . ILE A 1 226 ? -30.602 7.500 19.051 1.00 4.02 226 ILE A N 1
ATOM 1701 C CA . ILE A 1 226 ? -30.133 8.848 18.792 1.00 2.19 226 ILE A CA 1
ATOM 1702 C C . ILE A 1 226 ? -30.863 9.392 17.565 1.00 3.55 226 ILE A C 1
ATOM 1703 O O . ILE A 1 226 ? -30.903 8.750 16.533 1.00 6.71 226 ILE A O 1
ATOM 1708 N N . LEU A 1 227 ? -31.439 10.579 17.688 1.00 6.89 227 LEU A N 1
ATOM 1709 C CA . LEU A 1 227 ? -32.201 11.182 16.606 1.00 4.46 227 LEU A CA 1
ATOM 1710 C C . LEU A 1 227 ? -31.337 12.160 15.786 1.00 6.25 227 LEU A C 1
ATOM 1711 O O . LEU A 1 227 ? -30.537 12.909 16.347 1.00 4.45 227 LEU A O 1
ATOM 1716 N N . ILE A 1 228 ? -31.479 12.135 14.462 1.00 4.71 228 ILE A N 1
ATOM 1717 C CA . ILE A 1 228 ? -30.954 13.217 13.638 1.00 1.29 228 ILE A CA 1
ATOM 1718 C C . ILE A 1 228 ? -32.055 14.270 13.563 1.00 5.73 228 ILE A C 1
ATOM 1719 O O . ILE A 1 228 ? -33.080 14.064 12.900 1.00 4.10 228 ILE A O 1
ATOM 1724 N N . ARG A 1 229 ? -31.867 15.382 14.271 1.00 0.67 229 ARG A N 1
ATOM 1725 C CA . ARG A 1 229 ? -32.917 16.386 14.371 1.00 2.93 229 ARG A CA 1
ATOM 1726 C C . ARG A 1 229 ? -33.236 17.021 13.023 1.00 4.56 229 ARG A C 1
ATOM 1727 O O . ARG A 1 229 ? -32.328 17.384 12.275 1.00 5.17 229 ARG A O 1
ATOM 1735 N N . ASP A 1 230 ? -34.520 17.163 12.716 1.00 3.48 230 ASP A N 1
ATOM 1736 C CA . ASP A 1 230 ? -34.918 17.991 11.590 1.00 5.12 230 ASP A CA 1
ATOM 1737 C C . ASP A 1 230 ? -34.991 19.469 12.007 1.00 8.55 230 ASP A C 1
ATOM 1738 O O . ASP A 1 230 ? -34.648 19.815 13.139 1.00 4.09 230 ASP A O 1
ATOM 1743 N N . LYS A 1 231 ? -35.470 20.325 11.109 1.00 7.02 231 LYS A N 1
ATOM 1744 C CA . LYS A 1 231 ? -35.368 21.781 11.278 1.00 9.68 231 LYS A CA 1
ATOM 1745 C C . LYS A 1 231 ? -36.355 22.413 12.270 1.00 10.45 231 LYS A C 1
ATOM 1746 O O . LYS A 1 231 ? -36.196 23.573 12.652 1.00 11.84 231 LYS A O 1
ATOM 1752 N N . ASN A 1 232 ? -37.373 21.664 12.673 1.00 6.61 232 ASN A N 1
ATOM 17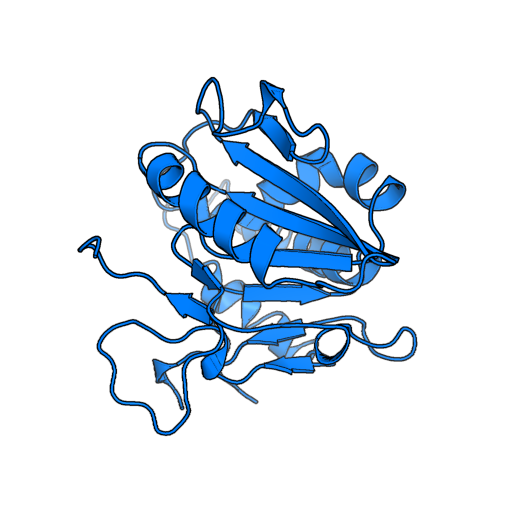53 C CA . ASN A 1 232 ? -38.438 22.217 13.515 1.00 16.05 232 ASN A CA 1
ATOM 1754 C C . ASN A 1 232 ? -38.229 21.970 14.998 1.00 20.35 232 ASN A C 1
ATOM 1755 O O . ASN A 1 232 ? -38.192 20.844 15.408 1.00 10.62 232 ASN A O 1
ATOM 1760 N N . LYS A 1 233 ? -38.117 22.999 15.824 1.00 19.01 233 LYS A N 1
ATOM 1761 C CA . LYS A 1 233 ? -38.020 22.736 17.258 1.00 18.66 233 LYS A CA 1
ATOM 1762 C C . LYS A 1 233 ? -39.403 22.464 17.856 1.00 28.14 233 LYS A C 1
ATOM 1763 O O . LYS A 1 233 ? -40.389 23.080 17.448 1.00 42.22 233 LYS A O 1
ATOM 1769 N N . PRO A 1 234 ? -39.481 21.524 18.815 1.00 25.70 234 PRO A N 1
ATOM 1770 C CA . PRO A 1 234 ? -40.708 21.223 19.568 1.00 20.45 234 PRO A CA 1
ATOM 1771 C C . PRO A 1 234 ? -41.156 22.437 20.364 1.00 26.34 234 PRO A C 1
ATOM 1772 O O . PRO A 1 234 ? -40.288 23.020 21.017 1.00 24.79 234 PRO A O 1
#

Sequence (210 aa):
MRIGILYICTGKYDIFWKDFYLSAERYFMQDQSFIIEYYVFTDSPKLYDEENNKHIHRIKQKNLGWPDNTLKRFHIFLRIKEQLERETDYLFFFNANLLFTSPIGKEILPPSDSNGLLGTMHPGFYRYYYAGGLSGGCCTKAYLKLCTTICCSWVDRDATNHIIPIWHDESLINKKYFLDNPPAITLSPAYLYPEGWLLPFEPIILIRDKNKP